Protein AF-A0A091FAJ5-F1 (afdb_monomer)

Foldseek 3Di:
DVLLVVLLVLLVVLLVQLVVCLVVLPLVSNVVSLVVSVVSLVVNVVVDDDDVSVVSSVVSVVSSVVSLVSSLVSLLVLQLPDPAQAEKEFEDQDAPVLLQFQRDPVSLVLCVVVVPPQSVDPPQPSVVDDRDADPVRHRANSNCCLVQVKDWQDWDDDPPDIDAAEPVNHDAQHKYFYWYADPPHDLQQIFTQWIFRFHDWDDDRRHTIMTGGDNLQIGGDPCVQFGDTLLVLDAGRPGRPDRDPRPRRMGRDYLSSVLVSLVSRLVSCVVVVHDNPSSVVVNVSSVVVVVVVD

Sequence (294 aa):
MKDFKEIRESIDFLIEEIKSWIKKKSISESMQRIEKANEQLIRLKQLSDGEIQHRVVLNRTFELESLARRVDEILSKREAGKKEDGNIALKCNWNDKYYKAPCSFKAYEFNLLQGRAWCSSPLSKCREFTDEVSLNHHPCYESVALKEMYFGAGWDHTGEKTQPRHMYSARRGRVAVLTTRPPGADEKDRLIIGCLFIKNVADDPGEETKIYGDRTKSIEIDYDEVKVKFWDYYKNAGDENLILWASGLFRYVSDETVLNVLKGIGEQYKNSGRNVSKIIELIRYYEELISKKK

Secondary structure (DSSP, 8-state):
-HHHHHHHHHHHHHHHHHHHHHHTT-HHHHHHHHHHHHHHHHHHHHH--SHHHHHHHHHHHHHHHHHHHHHHHHHHHHHHT---SSEEEEEEPP-SSTTSSPPPHHHHHHHHHTT-TTTT-TT--TTT--S--BTTB-SSHHHHTTTTTEE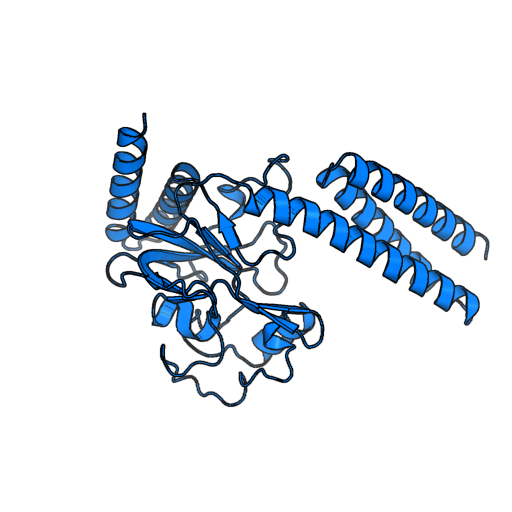E--EEEETTEEEE---TT--TTSEEEEEE--TT--GGGPEEEEEEEEEEEE--TTS--EEEE-TTTPEE--TTT---BGGGT--BTTBTT-----S-SEEEE-HHHHHHHHHHHHHHHHHTT---HHHHHHHHHHHHHHHTT-

pLDDT: mean 93.13, std 5.64, range [64.44, 98.75]

Radius of gyration: 21.22 Å; Cα contacts (8 Å, |Δi|>4): 486; chains: 1; bounding box: 53×48×60 Å

Structure (mmCIF, N/CA/C/O backbone):
data_AF-A0A091FAJ5-F1
#
_entry.id   AF-A0A091FAJ5-F1
#
loop_
_atom_site.group_PDB
_atom_site.id
_atom_site.type_symbol
_atom_site.label_atom_id
_atom_site.label_alt_id
_atom_site.label_comp_id
_atom_site.label_asym_id
_atom_site.label_entity_id
_atom_site.label_seq_id
_atom_site.pdbx_PDB_ins_code
_atom_site.Cartn_x
_atom_site.Cartn_y
_atom_site.Cartn_z
_atom_site.occupancy
_atom_site.B_iso_or_equiv
_atom_site.auth_seq_id
_atom_site.auth_comp_id
_atom_site.auth_asym_id
_atom_site.auth_atom_id
_atom_site.pdbx_PDB_model_num
ATOM 1 N N . MET A 1 1 ? 16.566 0.424 -39.896 1.00 64.44 1 MET A N 1
ATOM 2 C CA . MET A 1 1 ? 17.782 1.029 -39.290 1.00 64.44 1 MET A CA 1
ATOM 3 C C . MET A 1 1 ? 17.613 2.519 -38.963 1.00 64.44 1 MET A C 1
ATOM 5 O O . MET A 1 1 ? 17.997 2.903 -37.866 1.00 64.44 1 MET A O 1
ATOM 9 N N . LYS A 1 2 ? 17.026 3.346 -39.850 1.00 76.69 2 LYS A N 1
ATOM 10 C CA . LYS A 1 2 ? 16.712 4.764 -39.566 1.00 76.69 2 LYS A CA 1
ATOM 11 C C . LYS A 1 2 ? 15.748 4.920 -38.374 1.00 76.69 2 LYS A C 1
ATOM 13 O O . LYS A 1 2 ? 16.101 5.575 -37.402 1.00 76.69 2 LYS A O 1
ATOM 18 N N . ASP A 1 3 ? 14.650 4.166 -38.378 1.00 86.75 3 ASP A N 1
ATOM 19 C CA . ASP A 1 3 ? 13.620 4.221 -37.326 1.00 86.75 3 ASP A CA 1
ATOM 20 C C . ASP A 1 3 ? 14.140 3.784 -35.945 1.00 86.75 3 ASP A C 1
ATOM 22 O O . ASP A 1 3 ? 13.829 4.401 -34.930 1.00 86.75 3 ASP A O 1
ATOM 26 N N . PHE A 1 4 ? 15.006 2.761 -35.895 1.00 92.12 4 PHE A N 1
ATOM 27 C CA . PHE A 1 4 ? 15.653 2.328 -34.649 1.00 92.12 4 PHE A CA 1
ATOM 28 C C . PHE A 1 4 ? 16.512 3.448 -34.050 1.00 92.12 4 PHE A C 1
ATOM 30 O O . PHE A 1 4 ? 16.470 3.701 -32.846 1.00 92.12 4 PHE A O 1
ATOM 37 N N . LYS A 1 5 ? 17.299 4.128 -34.894 1.00 93.12 5 LYS A N 1
ATOM 38 C CA . LYS A 1 5 ? 18.173 5.220 -34.460 1.00 93.12 5 LYS A CA 1
ATOM 39 C C . LYS A 1 5 ? 17.359 6.405 -33.934 1.00 93.12 5 LYS A C 1
ATOM 41 O O . LYS A 1 5 ? 17.689 6.909 -32.865 1.00 93.12 5 LYS A O 1
ATOM 46 N N . GLU A 1 6 ? 16.302 6.799 -34.640 1.00 94.62 6 GLU A N 1
ATOM 47 C CA . GLU A 1 6 ? 15.437 7.925 -34.260 1.00 94.62 6 GLU A CA 1
ATOM 48 C C . GLU A 1 6 ? 14.702 7.668 -32.937 1.00 94.62 6 GLU A C 1
ATOM 50 O O . GLU A 1 6 ? 14.729 8.510 -32.039 1.00 94.62 6 GLU A O 1
ATOM 55 N N . ILE A 1 7 ? 14.117 6.476 -32.759 1.00 94.69 7 ILE A N 1
ATOM 56 C CA . ILE A 1 7 ? 13.445 6.108 -31.501 1.00 94.69 7 ILE A CA 1
ATOM 57 C C . ILE A 1 7 ? 14.450 6.073 -30.345 1.00 94.69 7 ILE A C 1
ATOM 59 O O . ILE A 1 7 ? 14.163 6.579 -29.262 1.00 94.69 7 ILE A O 1
ATOM 63 N N . ARG A 1 8 ? 15.648 5.518 -30.569 1.00 95.50 8 ARG A N 1
ATOM 64 C CA . ARG A 1 8 ? 16.714 5.508 -29.559 1.00 95.50 8 ARG A CA 1
ATOM 65 C C . ARG A 1 8 ? 17.105 6.926 -29.139 1.00 95.50 8 ARG A C 1
ATOM 67 O O . ARG A 1 8 ? 17.221 7.179 -27.948 1.00 95.50 8 ARG A O 1
ATOM 74 N N . GLU A 1 9 ? 17.310 7.836 -30.088 1.00 96.81 9 GLU A N 1
ATOM 75 C CA . GLU A 1 9 ? 17.691 9.227 -29.796 1.00 96.81 9 GLU A CA 1
ATOM 76 C C . GLU A 1 9 ? 16.593 9.980 -29.034 1.00 96.81 9 GLU A C 1
ATOM 78 O O . GLU A 1 9 ? 16.894 10.731 -28.108 1.00 96.81 9 GLU A O 1
ATOM 83 N N . SER A 1 10 ? 15.323 9.716 -29.348 1.00 97.06 10 SER A N 1
ATOM 84 C CA . SER A 1 10 ? 14.182 10.235 -28.585 1.00 97.06 10 SER A CA 1
ATOM 85 C C . SER A 1 10 ? 14.147 9.702 -27.141 1.00 97.06 10 SER A C 1
ATOM 87 O O . SER A 1 10 ? 13.942 10.476 -26.205 1.00 97.06 10 SER A O 1
ATOM 89 N N . ILE A 1 11 ? 14.409 8.406 -26.926 1.00 96.88 11 ILE A N 1
ATOM 90 C CA . ILE A 1 11 ? 14.528 7.829 -25.574 1.00 96.88 11 ILE A CA 1
ATOM 91 C C . ILE A 1 11 ? 15.702 8.454 -24.813 1.00 96.88 11 ILE A C 1
ATOM 93 O O . ILE A 1 11 ? 15.540 8.827 -23.652 1.00 96.88 11 ILE A O 1
ATOM 97 N N . ASP A 1 12 ? 16.865 8.597 -25.454 1.00 97.75 12 ASP A N 1
ATOM 98 C CA . ASP A 1 12 ? 18.055 9.190 -24.836 1.00 97.75 12 ASP A CA 1
ATOM 99 C C . ASP A 1 12 ? 17.782 10.667 -24.437 1.00 97.75 12 ASP A C 1
ATOM 101 O O . ASP A 1 12 ? 18.175 11.099 -23.353 1.00 97.75 12 ASP A O 1
ATOM 105 N N . PHE A 1 13 ? 17.017 11.423 -25.238 1.00 97.81 13 PHE A N 1
ATOM 106 C CA 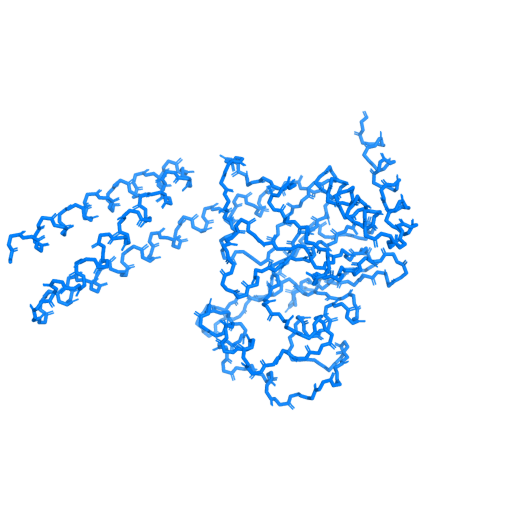. PHE A 1 13 ? 16.546 12.768 -24.872 1.00 97.81 13 PHE A CA 1
ATOM 107 C C . PHE A 1 13 ? 15.614 12.757 -23.647 1.00 97.81 13 PHE A C 1
ATOM 109 O O . PHE A 1 13 ? 15.825 13.519 -22.700 1.00 97.81 13 PHE A O 1
ATOM 116 N N . LEU A 1 14 ? 14.615 11.865 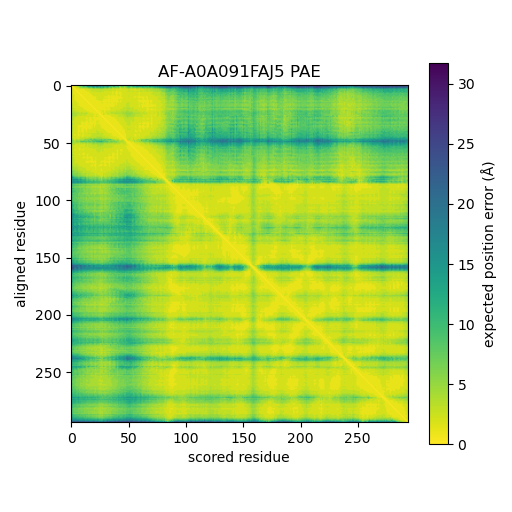-23.625 1.00 97.69 14 LEU A N 1
ATOM 117 C CA . LEU A 1 14 ? 13.702 11.716 -22.484 1.00 97.69 14 LEU A CA 1
ATOM 118 C C . LEU A 1 14 ? 14.456 11.339 -21.201 1.00 97.69 14 LEU A C 1
ATOM 120 O O . LEU A 1 14 ? 14.132 11.851 -20.132 1.00 97.69 14 LEU A O 1
ATOM 124 N N . ILE A 1 15 ? 15.481 10.489 -21.293 1.00 98.00 15 ILE A N 1
ATOM 125 C CA . ILE A 1 15 ? 16.354 10.119 -20.170 1.00 98.00 15 ILE A CA 1
ATOM 126 C C . ILE A 1 15 ? 17.022 11.355 -19.552 1.00 98.00 15 ILE A C 1
ATOM 128 O O . ILE A 1 15 ? 17.022 11.504 -18.325 1.00 98.00 15 ILE A O 1
ATOM 132 N N . GLU A 1 16 ? 17.546 12.270 -20.368 1.00 98.12 16 GLU A N 1
ATOM 133 C CA . GLU A 1 16 ? 18.155 13.509 -19.872 1.00 98.12 16 GLU A CA 1
ATOM 134 C C . GLU A 1 16 ? 17.123 14.456 -19.245 1.00 98.12 16 GLU A C 1
ATOM 136 O O . GLU A 1 16 ? 17.372 15.038 -18.180 1.00 98.12 16 GLU A O 1
ATOM 141 N N . GLU A 1 17 ? 15.919 14.550 -19.819 1.00 97.81 17 GLU A N 1
ATOM 142 C CA . GLU A 1 17 ? 14.826 15.284 -19.180 1.00 97.81 17 GLU A CA 1
ATOM 143 C C . GLU A 1 17 ? 14.449 14.678 -17.819 1.00 97.81 17 GLU A C 1
ATOM 145 O O . GLU A 1 17 ? 14.309 15.410 -16.836 1.00 97.81 17 GLU A O 1
ATOM 150 N N . ILE A 1 18 ? 14.326 13.349 -17.726 1.00 97.69 18 ILE A N 1
ATOM 151 C CA . ILE A 1 18 ? 14.020 12.641 -16.475 1.00 97.69 18 ILE A CA 1
ATOM 152 C C . ILE A 1 18 ? 15.093 12.950 -15.425 1.00 97.69 18 ILE A C 1
ATOM 154 O O . ILE A 1 18 ? 14.762 13.327 -14.300 1.00 97.69 18 ILE A O 1
ATOM 158 N N . LYS A 1 19 ? 16.384 12.868 -15.778 1.00 97.81 19 LYS A N 1
ATOM 159 C CA . LYS A 1 19 ? 17.494 13.223 -14.872 1.00 97.81 19 LYS A CA 1
ATOM 160 C C . LYS A 1 19 ? 17.372 14.664 -14.363 1.00 97.81 19 LYS A C 1
ATOM 162 O O . LYS A 1 19 ? 17.564 14.911 -13.167 1.00 97.81 19 LYS A O 1
ATOM 167 N N . SER A 1 20 ? 17.017 15.605 -15.240 1.00 97.62 20 SER A N 1
ATOM 168 C CA . SER A 1 20 ? 16.793 17.014 -14.890 1.00 97.62 20 SER A CA 1
ATOM 169 C C . SER A 1 20 ? 15.622 17.192 -13.913 1.00 97.62 20 SER A C 1
ATOM 171 O O . SER A 1 20 ? 15.756 17.877 -12.892 1.00 97.62 20 SER A O 1
ATOM 173 N N . TRP A 1 21 ? 14.491 16.527 -14.155 1.00 95.94 21 TRP A N 1
ATOM 174 C CA . TRP A 1 21 ? 13.314 16.609 -13.284 1.00 95.94 21 TRP A CA 1
ATOM 175 C C . TRP A 1 21 ? 13.500 15.906 -11.940 1.00 95.94 21 TRP A C 1
ATOM 177 O O . TRP A 1 21 ? 13.066 16.442 -10.917 1.00 95.94 21 TRP A O 1
ATOM 187 N N . ILE A 1 22 ? 14.245 14.798 -11.899 1.00 94.75 22 ILE A N 1
ATOM 188 C CA . ILE A 1 22 ? 14.686 14.154 -10.655 1.00 94.75 22 ILE A CA 1
ATOM 189 C C . ILE A 1 22 ? 15.520 15.130 -9.818 1.00 94.75 22 ILE A C 1
ATOM 191 O O . ILE A 1 22 ? 15.289 15.257 -8.615 1.00 94.75 22 ILE A O 1
ATOM 195 N N . LYS A 1 23 ? 16.452 15.873 -10.434 1.00 94.69 23 LYS A N 1
ATOM 196 C CA . LYS A 1 23 ? 17.257 16.891 -9.731 1.00 94.69 23 LYS A CA 1
ATOM 197 C C . LYS A 1 23 ? 16.383 18.008 -9.151 1.00 94.69 23 LYS A C 1
ATOM 199 O O . LYS A 1 23 ? 16.618 18.446 -8.027 1.00 94.69 23 LYS A O 1
ATOM 204 N N . LYS A 1 24 ? 15.344 18.421 -9.883 1.00 93.62 24 LYS A N 1
ATOM 205 C CA . LYS A 1 24 ? 14.317 19.371 -9.416 1.00 93.62 24 LYS A CA 1
ATOM 206 C C . LYS A 1 24 ? 13.326 18.753 -8.419 1.00 93.62 24 LYS A C 1
ATOM 208 O O . LYS A 1 24 ? 12.482 19.464 -7.883 1.00 93.62 24 LYS A O 1
ATOM 213 N N . LYS A 1 25 ? 13.416 17.443 -8.162 1.00 90.06 25 LYS A N 1
ATOM 214 C CA . LYS A 1 25 ? 12.478 16.657 -7.349 1.00 90.06 25 LYS A CA 1
ATOM 215 C C . LYS A 1 25 ? 11.023 16.774 -7.840 1.00 90.06 25 LYS A C 1
ATOM 217 O O . LYS A 1 25 ? 10.101 16.718 -7.029 1.00 90.06 25 LYS A O 1
ATOM 222 N N . SER A 1 26 ? 10.794 16.951 -9.141 1.00 90.94 26 SER A N 1
ATOM 223 C CA . SER A 1 26 ? 9.438 16.940 -9.706 1.00 90.94 26 SER A CA 1
ATOM 224 C C . SER A 1 26 ? 9.043 15.509 -10.061 1.00 90.94 26 SER A C 1
ATOM 226 O O . SER A 1 26 ? 9.549 14.947 -11.033 1.00 90.94 26 SER A O 1
ATOM 228 N N . ILE A 1 27 ? 8.188 14.895 -9.241 1.00 90.25 27 ILE A N 1
ATOM 229 C CA . ILE A 1 27 ? 7.827 13.477 -9.379 1.00 90.25 27 ILE A CA 1
ATOM 230 C C . ILE A 1 27 ? 6.921 13.271 -10.593 1.00 90.25 27 ILE A C 1
ATOM 232 O O . ILE A 1 27 ? 7.237 12.428 -11.425 1.00 90.25 27 ILE A O 1
ATOM 236 N N . SER A 1 28 ? 5.852 14.062 -10.731 1.00 88.50 28 SER A N 1
ATOM 237 C CA . SER A 1 28 ? 4.908 13.940 -11.850 1.00 88.50 28 SER A CA 1
ATOM 238 C C . SER A 1 28 ? 5.586 14.149 -13.204 1.00 88.50 28 SER A C 1
ATOM 240 O O . SER A 1 28 ? 5.510 13.275 -14.066 1.00 88.50 28 SER A O 1
ATOM 242 N N . GLU A 1 29 ? 6.383 15.213 -13.351 1.00 92.75 29 GLU A N 1
ATOM 243 C CA . GLU A 1 29 ? 7.131 15.456 -14.592 1.00 92.75 29 GLU A CA 1
ATOM 244 C C . GLU A 1 29 ? 8.107 14.312 -14.916 1.00 92.75 29 GLU A C 1
ATOM 246 O O . GLU A 1 29 ? 8.246 13.923 -16.079 1.00 92.75 29 GLU A O 1
ATOM 251 N N . SER A 1 30 ? 8.772 13.744 -13.902 1.00 92.88 30 SER A N 1
ATOM 252 C CA . SER A 1 30 ? 9.669 12.600 -14.102 1.00 92.88 30 SER A CA 1
ATOM 253 C C . SER A 1 30 ? 8.898 11.349 -14.535 1.00 92.88 30 SER A C 1
ATOM 255 O O . SER A 1 30 ? 9.299 10.685 -15.489 1.00 92.88 30 SER A O 1
ATOM 257 N N . MET A 1 31 ? 7.779 11.041 -13.874 1.00 89.62 31 MET A N 1
ATOM 258 C CA . MET A 1 31 ? 6.952 9.867 -14.169 1.00 89.62 31 MET A CA 1
ATOM 259 C C . MET A 1 31 ? 6.330 9.930 -15.561 1.00 89.62 31 MET A C 1
ATOM 261 O O . MET A 1 31 ? 6.404 8.951 -16.297 1.00 89.62 31 MET A O 1
ATOM 265 N N . GLN A 1 32 ? 5.798 11.086 -15.961 1.00 90.00 32 GLN A N 1
ATOM 266 C CA . GLN A 1 32 ? 5.179 11.255 -17.276 1.00 90.00 32 GLN A CA 1
ATOM 267 C C . GLN A 1 32 ? 6.184 11.026 -18.419 1.00 90.00 32 GLN A C 1
ATOM 269 O O . GLN A 1 32 ? 5.834 10.525 -19.486 1.00 90.00 32 GLN A O 1
ATOM 274 N N . ARG A 1 33 ? 7.459 11.375 -18.209 1.00 96.12 33 ARG A N 1
ATOM 275 C CA . ARG A 1 33 ? 8.530 11.127 -19.188 1.00 96.12 33 ARG A CA 1
ATOM 276 C C . ARG A 1 33 ? 9.021 9.687 -19.159 1.00 96.12 33 ARG A C 1
ATOM 278 O O . ARG A 1 33 ? 9.304 9.145 -20.221 1.00 96.12 33 ARG A O 1
ATOM 285 N N . ILE A 1 34 ? 9.072 9.056 -17.983 1.00 93.06 34 ILE A N 1
ATOM 286 C CA . ILE A 1 34 ? 9.350 7.617 -17.859 1.00 93.06 34 ILE A CA 1
ATOM 287 C C . ILE A 1 34 ? 8.296 6.804 -18.617 1.00 93.06 34 ILE A C 1
ATOM 289 O O . ILE A 1 34 ? 8.655 5.895 -19.357 1.00 93.06 34 ILE A O 1
ATOM 293 N N . GLU A 1 35 ? 7.014 7.141 -18.473 1.00 89.69 35 GLU A N 1
ATOM 294 C CA . GLU A 1 35 ? 5.917 6.481 -19.188 1.00 89.69 35 GLU A CA 1
ATOM 295 C C . GLU A 1 35 ? 6.090 6.602 -20.707 1.00 89.69 35 GLU A C 1
ATOM 297 O O . GLU A 1 35 ? 6.203 5.586 -21.392 1.00 89.69 35 GLU A O 1
ATOM 302 N N . LYS A 1 36 ? 6.271 7.828 -21.215 1.00 93.75 36 LYS A N 1
ATOM 303 C CA . LYS A 1 36 ? 6.557 8.077 -22.640 1.00 93.75 36 LYS A CA 1
ATOM 304 C C . LYS A 1 36 ? 7.796 7.324 -23.137 1.00 93.75 36 LYS A C 1
ATOM 306 O O . LYS A 1 36 ? 7.790 6.777 -24.238 1.00 93.75 36 LYS A O 1
ATOM 311 N N . ALA A 1 37 ? 8.866 7.280 -22.343 1.00 95.06 37 ALA A N 1
ATOM 312 C CA . ALA A 1 37 ? 10.089 6.568 -22.706 1.00 95.06 37 ALA A CA 1
ATOM 313 C C . ALA A 1 37 ? 9.869 5.048 -22.754 1.00 95.06 37 ALA A C 1
ATOM 315 O O . ALA A 1 37 ? 10.375 4.388 -23.659 1.00 95.06 37 ALA A O 1
ATOM 316 N N . ASN A 1 38 ? 9.076 4.494 -21.834 1.00 90.44 38 ASN A N 1
ATOM 317 C CA . ASN A 1 38 ? 8.722 3.076 -21.819 1.00 90.44 38 ASN A CA 1
ATOM 318 C C . ASN A 1 38 ? 7.837 2.683 -23.010 1.00 90.44 38 ASN A C 1
ATOM 320 O O . ASN A 1 38 ? 8.065 1.632 -23.611 1.00 90.44 38 ASN A O 1
ATOM 324 N N . GLU A 1 39 ? 6.882 3.526 -23.408 1.00 90.25 39 GLU A N 1
ATOM 325 C CA . GLU A 1 39 ? 6.094 3.314 -24.631 1.00 90.25 39 GLU A CA 1
ATOM 326 C C . GLU A 1 39 ? 6.991 3.239 -25.875 1.00 90.25 39 GLU A C 1
ATOM 328 O O . GLU A 1 39 ? 6.846 2.346 -26.715 1.00 90.25 39 GLU A O 1
ATOM 333 N N . GLN A 1 40 ? 7.968 4.144 -25.980 1.00 94.69 40 GLN A N 1
ATOM 334 C CA . GLN A 1 40 ? 8.948 4.124 -27.067 1.00 94.69 40 GLN A CA 1
ATOM 335 C C . GLN A 1 40 ? 9.888 2.916 -26.978 1.00 94.69 40 GLN A C 1
ATOM 337 O O . GLN A 1 40 ? 10.227 2.325 -28.003 1.00 94.69 40 GLN A O 1
ATOM 342 N N . LEU A 1 41 ? 10.269 2.498 -25.768 1.00 92.06 41 LEU A N 1
ATOM 343 C CA . LEU A 1 41 ? 11.119 1.332 -25.535 1.00 92.06 41 LEU A CA 1
ATOM 344 C C . LEU A 1 41 ? 10.458 0.034 -26.017 1.00 92.06 41 LEU A C 1
ATOM 346 O O . LEU A 1 41 ? 11.152 -0.834 -26.545 1.00 92.06 41 LEU A O 1
ATOM 350 N N . ILE A 1 42 ? 9.133 -0.102 -25.886 1.00 89.12 42 ILE A N 1
ATOM 351 C CA . ILE A 1 42 ? 8.384 -1.243 -26.442 1.00 89.12 42 ILE A CA 1
ATOM 352 C C . ILE A 1 42 ? 8.554 -1.300 -27.964 1.00 89.12 42 ILE A C 1
ATOM 354 O O . ILE A 1 42 ? 8.854 -2.361 -28.509 1.00 89.12 42 ILE A O 1
ATOM 358 N N . ARG A 1 43 ? 8.432 -0.160 -28.654 1.00 91.19 43 ARG A N 1
ATOM 359 C CA . ARG A 1 43 ? 8.652 -0.091 -30.108 1.00 91.19 43 ARG A CA 1
ATOM 360 C C . ARG A 1 43 ? 10.106 -0.387 -30.469 1.00 91.19 43 ARG A C 1
ATOM 362 O O . ARG A 1 43 ? 10.369 -1.132 -31.406 1.00 91.19 43 ARG A O 1
ATOM 369 N N . LEU A 1 44 ? 11.057 0.140 -29.696 1.00 92.56 44 LEU A N 1
ATOM 370 C CA . LEU A 1 44 ? 12.482 -0.112 -29.910 1.00 92.56 44 LEU A CA 1
ATOM 371 C C . LEU A 1 44 ? 12.830 -1.606 -29.766 1.00 92.56 44 LEU A C 1
ATOM 373 O O . LEU A 1 44 ? 13.617 -2.116 -30.559 1.00 92.56 44 LEU A O 1
ATOM 377 N N . LYS A 1 45 ? 12.209 -2.312 -28.806 1.00 90.69 45 LYS A N 1
ATOM 378 C CA . LYS A 1 45 ? 12.321 -3.773 -28.625 1.00 90.69 45 LYS A CA 1
ATOM 379 C C . LYS A 1 45 ? 11.832 -4.558 -29.843 1.00 90.69 45 LYS A C 1
ATOM 381 O O . LYS A 1 45 ? 12.415 -5.577 -30.176 1.00 90.69 45 LYS A O 1
ATOM 386 N N . GLN A 1 46 ? 10.773 -4.101 -30.507 1.00 90.50 46 GLN A N 1
ATOM 387 C CA . GLN A 1 46 ? 10.235 -4.771 -31.700 1.00 90.50 46 GLN A CA 1
ATOM 388 C C . GLN A 1 46 ? 11.122 -4.582 -32.936 1.00 90.50 46 GLN A C 1
ATOM 390 O O . GLN A 1 46 ? 11.109 -5.415 -33.835 1.00 90.50 46 GLN A O 1
ATOM 395 N N . LEU A 1 47 ? 11.877 -3.484 -32.986 1.00 90.31 47 LEU A N 1
ATOM 396 C CA . LEU A 1 47 ? 12.766 -3.149 -34.098 1.00 90.31 47 LEU A CA 1
ATOM 397 C C . LEU A 1 47 ? 14.197 -3.661 -33.911 1.00 90.31 47 LEU A C 1
ATOM 399 O O . LEU A 1 47 ? 15.004 -3.495 -34.826 1.00 90.31 47 LEU A O 1
ATOM 403 N N . SER A 1 48 ? 14.540 -4.200 -32.736 1.00 88.56 48 SER A N 1
ATOM 404 C CA . SER A 1 48 ? 15.894 -4.675 -32.475 1.00 88.56 48 SER A CA 1
ATOM 405 C C . SER A 1 48 ? 16.163 -5.975 -33.220 1.00 88.56 48 SER A C 1
ATOM 407 O O . SER A 1 48 ? 15.510 -6.984 -32.971 1.00 88.56 48 SER A O 1
ATOM 409 N N . ASP A 1 49 ? 17.169 -5.939 -34.083 1.00 87.94 49 ASP A N 1
ATOM 410 C CA . ASP A 1 49 ? 17.689 -7.073 -34.828 1.00 87.94 49 ASP A CA 1
ATOM 411 C C . ASP A 1 49 ? 19.214 -7.148 -34.633 1.00 87.94 49 ASP A C 1
ATOM 413 O O . ASP A 1 49 ? 19.954 -6.178 -34.845 1.00 87.94 49 ASP A O 1
ATOM 417 N N . GLY A 1 50 ? 19.687 -8.296 -34.149 1.00 90.19 50 GLY A N 1
ATOM 418 C CA . GLY A 1 50 ? 21.090 -8.540 -33.811 1.00 90.19 50 GLY A CA 1
ATOM 419 C C . GLY A 1 50 ? 21.534 -8.110 -32.401 1.00 90.19 50 GLY A C 1
ATOM 420 O O . GLY A 1 50 ? 20.917 -7.302 -31.705 1.00 90.19 50 GLY A O 1
ATOM 421 N N . GLU A 1 51 ? 22.660 -8.672 -31.956 1.00 90.50 51 GLU A N 1
ATOM 422 C CA . GLU A 1 51 ? 23.161 -8.562 -30.573 1.00 90.50 51 GLU A CA 1
ATOM 423 C C . GLU A 1 51 ? 23.436 -7.124 -30.111 1.00 90.50 51 GLU A C 1
ATOM 425 O O . GLU A 1 51 ? 23.145 -6.766 -28.967 1.00 90.50 51 GLU A O 1
ATOM 430 N N . ILE A 1 52 ? 23.969 -6.271 -30.992 1.00 90.69 52 ILE A N 1
ATOM 431 C CA . ILE A 1 52 ? 24.294 -4.877 -30.650 1.00 90.69 52 ILE A CA 1
ATOM 432 C C . ILE A 1 52 ? 23.018 -4.097 -30.315 1.00 90.69 52 ILE A C 1
ATOM 434 O O . ILE A 1 52 ? 22.983 -3.358 -29.328 1.00 90.69 52 ILE A O 1
ATOM 438 N N . GLN A 1 53 ? 21.961 -4.266 -31.112 1.00 91.81 53 GLN A N 1
ATOM 439 C CA . GLN A 1 53 ? 20.689 -3.578 -30.901 1.00 91.81 53 GLN A CA 1
ATOM 440 C C . GLN A 1 53 ? 19.987 -4.097 -29.642 1.00 91.81 53 GLN A C 1
ATOM 442 O O . GLN A 1 53 ? 19.503 -3.292 -28.845 1.00 91.81 53 GLN A O 1
ATOM 447 N N . HIS A 1 54 ? 20.039 -5.408 -29.387 1.00 91.00 54 HIS A N 1
ATOM 448 C CA . HIS A 1 54 ? 19.571 -5.987 -28.126 1.00 91.00 54 HIS A CA 1
ATOM 449 C C . HIS A 1 54 ? 20.302 -5.403 -26.914 1.00 91.00 54 HIS A C 1
ATOM 451 O O . HIS A 1 54 ? 19.664 -4.997 -25.943 1.00 91.00 54 HIS A O 1
ATOM 457 N N . ARG A 1 55 ? 21.633 -5.274 -26.974 1.00 93.62 55 ARG A N 1
ATOM 458 C CA . ARG A 1 55 ? 22.417 -4.660 -25.893 1.00 93.62 55 ARG A CA 1
ATOM 459 C C . ARG A 1 55 ? 22.042 -3.195 -25.668 1.00 93.62 55 ARG A C 1
ATOM 461 O O . ARG A 1 55 ? 21.963 -2.750 -24.525 1.00 93.62 55 ARG A O 1
ATOM 468 N N . VAL A 1 56 ? 21.784 -2.445 -26.740 1.00 92.94 56 VAL A N 1
ATOM 469 C CA . VAL A 1 56 ? 21.292 -1.061 -26.658 1.00 92.94 56 VAL A CA 1
ATOM 470 C C . VAL A 1 56 ? 19.958 -1.007 -25.915 1.00 92.94 56 VAL A C 1
ATOM 472 O O . VAL A 1 56 ? 19.842 -0.243 -24.957 1.00 92.94 56 VAL A O 1
ATOM 475 N N . VAL A 1 57 ? 18.992 -1.837 -26.312 1.00 92.50 57 VAL A N 1
ATOM 476 C CA . VAL A 1 57 ? 17.668 -1.927 -25.682 1.00 92.50 57 VAL A CA 1
ATOM 477 C C . VAL A 1 57 ? 17.772 -2.310 -24.206 1.00 92.50 57 VAL A C 1
ATOM 479 O O . VAL A 1 57 ? 17.133 -1.674 -23.365 1.00 92.50 57 VAL A O 1
ATOM 482 N N . LEU A 1 58 ? 18.599 -3.305 -23.875 1.00 91.31 58 LEU A N 1
ATOM 483 C CA . LEU A 1 58 ? 18.838 -3.724 -22.495 1.00 91.31 58 LEU A CA 1
ATOM 484 C C . LEU A 1 58 ? 19.381 -2.568 -21.656 1.00 91.31 58 LEU A C 1
ATOM 486 O O . LEU A 1 58 ? 18.802 -2.251 -20.623 1.00 91.31 58 LEU A O 1
ATOM 490 N N . ASN A 1 59 ? 20.420 -1.874 -22.126 1.00 94.44 59 ASN A N 1
ATOM 491 C CA . ASN A 1 59 ? 21.002 -0.747 -21.396 1.00 94.44 59 ASN A CA 1
ATOM 492 C C . ASN A 1 59 ? 19.971 0.357 -21.102 1.00 94.44 59 ASN A C 1
ATOM 494 O O . ASN A 1 59 ? 19.931 0.858 -19.982 1.00 94.44 59 ASN A O 1
ATOM 498 N N . ARG A 1 60 ? 19.111 0.709 -22.071 1.00 94.75 60 ARG A N 1
ATOM 499 C CA . ARG A 1 60 ? 18.061 1.727 -21.859 1.00 94.75 60 ARG A CA 1
ATOM 500 C C . ARG A 1 60 ? 16.971 1.231 -20.918 1.00 94.75 60 ARG A C 1
ATOM 502 O O . ARG A 1 60 ? 16.480 2.009 -20.110 1.00 94.75 60 ARG A O 1
ATOM 509 N N . THR A 1 61 ? 16.630 -0.056 -20.994 1.00 91.19 61 THR A N 1
ATOM 510 C CA . THR A 1 61 ? 15.709 -0.692 -20.042 1.00 91.19 61 THR A CA 1
ATOM 511 C C . THR A 1 61 ? 16.250 -0.534 -18.618 1.00 91.19 61 THR A C 1
ATOM 513 O O . THR A 1 61 ? 15.569 0.035 -17.769 1.00 91.19 61 THR A O 1
ATOM 516 N N . PHE A 1 62 ? 17.510 -0.917 -18.382 1.00 93.12 62 PHE A N 1
ATOM 517 C CA . PHE A 1 62 ? 18.156 -0.781 -17.074 1.00 93.12 62 PHE A CA 1
ATOM 518 C C . PHE A 1 62 ? 18.257 0.674 -16.602 1.00 93.12 62 PHE A C 1
ATOM 520 O O . PHE A 1 62 ? 18.057 0.955 -15.418 1.00 93.12 62 PHE A O 1
ATOM 527 N N . GLU A 1 63 ? 18.564 1.612 -17.501 1.00 96.31 63 GLU A N 1
ATOM 528 C CA . GLU A 1 63 ? 18.656 3.031 -17.155 1.00 96.31 63 GLU A CA 1
ATOM 529 C C . GLU A 1 63 ? 17.290 3.605 -16.758 1.00 96.31 63 GLU A C 1
ATOM 531 O O . GLU A 1 63 ? 17.182 4.241 -15.708 1.00 96.31 63 GLU A O 1
ATOM 536 N N . LEU A 1 64 ? 16.232 3.322 -17.522 1.00 93.31 64 LEU A N 1
ATOM 537 C CA . LEU A 1 64 ? 14.869 3.749 -17.196 1.00 93.31 64 LEU A CA 1
ATOM 538 C C . LEU A 1 64 ? 14.370 3.127 -15.888 1.00 93.31 64 LEU A C 1
ATOM 540 O O . LEU A 1 64 ? 13.811 3.837 -15.054 1.00 93.31 64 LEU A O 1
ATOM 544 N N . GLU A 1 65 ? 14.642 1.843 -15.649 1.00 90.50 65 GLU A N 1
ATOM 545 C CA . GLU A 1 65 ? 14.348 1.185 -14.370 1.00 90.50 65 GLU A CA 1
ATOM 546 C C . GLU A 1 65 ? 15.112 1.828 -13.205 1.00 90.50 65 GLU A C 1
ATOM 548 O O . GLU A 1 65 ? 14.567 2.015 -12.114 1.00 90.50 65 GLU A O 1
ATOM 553 N N . SER A 1 66 ? 16.380 2.192 -13.415 1.00 93.69 66 SER A N 1
ATOM 554 C CA . SER A 1 66 ? 17.174 2.897 -12.408 1.00 93.69 66 SER A CA 1
ATOM 555 C C . SER A 1 66 ? 16.637 4.301 -12.131 1.00 93.69 66 SER A C 1
ATOM 557 O O . SER A 1 66 ? 16.664 4.742 -10.981 1.00 93.69 66 SER A O 1
ATOM 559 N N . LEU A 1 67 ? 16.167 5.021 -13.149 1.00 95.31 67 LEU A N 1
ATOM 560 C CA . LEU A 1 67 ? 15.574 6.347 -12.982 1.00 95.31 67 LEU A CA 1
ATOM 561 C C . LEU A 1 67 ? 14.217 6.263 -12.279 1.00 95.31 67 LEU A C 1
ATOM 563 O O . LEU A 1 67 ? 13.972 7.041 -11.359 1.00 95.31 67 LEU A O 1
ATOM 567 N N . ALA A 1 68 ? 13.384 5.282 -12.631 1.00 90.94 68 ALA A N 1
ATOM 568 C CA . ALA A 1 68 ? 12.120 5.015 -11.950 1.00 90.94 68 ALA A CA 1
ATOM 569 C C . ALA A 1 68 ? 12.328 4.724 -10.457 1.00 90.94 68 ALA A C 1
ATOM 571 O O . ALA A 1 68 ? 11.647 5.319 -9.622 1.00 90.94 68 ALA A O 1
ATOM 572 N N . ARG A 1 69 ? 13.336 3.911 -10.105 1.00 90.44 69 ARG A N 1
ATOM 573 C CA . ARG A 1 69 ? 13.731 3.677 -8.703 1.00 90.44 69 ARG A CA 1
ATOM 574 C C . ARG A 1 69 ? 14.127 4.965 -7.979 1.00 90.44 69 ARG A C 1
ATOM 576 O O . ARG A 1 69 ? 13.701 5.194 -6.854 1.00 90.44 69 ARG A O 1
ATOM 583 N N . ARG A 1 70 ? 14.877 5.860 -8.628 1.00 93.50 70 ARG A N 1
ATOM 584 C CA . ARG A 1 70 ? 15.247 7.158 -8.032 1.00 93.50 70 ARG A CA 1
ATOM 585 C C . ARG A 1 70 ? 14.039 8.069 -7.801 1.00 93.50 70 ARG A C 1
ATOM 587 O O . ARG A 1 70 ? 14.003 8.780 -6.800 1.00 93.50 70 ARG A O 1
ATOM 594 N N . VAL A 1 71 ? 13.064 8.076 -8.713 1.00 91.94 71 VAL A N 1
ATOM 595 C CA . VAL A 1 71 ? 11.809 8.830 -8.536 1.00 91.94 71 VAL A CA 1
ATOM 596 C C . VAL A 1 71 ? 11.010 8.270 -7.360 1.00 91.94 71 VAL A C 1
ATOM 598 O O . VAL A 1 71 ? 10.548 9.027 -6.505 1.00 91.94 71 VAL A O 1
ATOM 601 N N . ASP A 1 72 ? 10.906 6.948 -7.289 1.00 89.94 72 ASP A N 1
ATOM 602 C CA . ASP A 1 72 ? 10.264 6.223 -6.199 1.00 89.94 72 ASP A CA 1
ATOM 603 C C . ASP A 1 72 ? 10.913 6.519 -4.834 1.00 89.94 72 ASP A C 1
ATOM 605 O O . ASP A 1 72 ? 10.217 6.862 -3.879 1.00 89.94 72 ASP A O 1
ATOM 609 N N . GLU A 1 73 ? 12.245 6.515 -4.741 1.00 89.00 73 GLU A N 1
ATOM 610 C CA . GLU A 1 73 ? 12.962 6.901 -3.519 1.00 89.00 73 GLU A CA 1
ATOM 611 C C . GLU A 1 73 ? 12.641 8.334 -3.069 1.00 89.00 73 GLU A C 1
ATOM 613 O O . GLU A 1 73 ? 12.512 8.596 -1.870 1.00 89.00 73 GLU A O 1
ATOM 618 N N . ILE A 1 74 ? 12.514 9.280 -4.009 1.00 91.00 74 ILE A N 1
ATOM 619 C CA . ILE A 1 74 ? 12.150 10.669 -3.691 1.00 91.00 74 ILE A CA 1
ATOM 620 C C . ILE A 1 74 ? 10.734 10.725 -3.118 1.00 91.00 74 ILE A C 1
ATOM 622 O O . ILE A 1 74 ? 10.527 11.381 -2.094 1.00 91.00 74 ILE A O 1
ATOM 626 N N . LEU A 1 75 ? 9.775 10.045 -3.753 1.00 90.56 75 LEU A N 1
ATOM 627 C CA . LEU A 1 75 ? 8.395 9.992 -3.273 1.00 90.56 75 LEU A CA 1
ATOM 628 C C . LEU A 1 75 ? 8.323 9.326 -1.895 1.00 90.56 75 LEU A C 1
ATOM 630 O O . LEU A 1 75 ? 7.802 9.918 -0.955 1.00 90.56 75 LEU A O 1
ATOM 634 N N . SER A 1 76 ? 8.934 8.153 -1.743 1.00 86.12 76 SER A N 1
ATOM 635 C CA . SER A 1 76 ? 8.970 7.405 -0.485 1.00 86.12 76 SER A CA 1
ATOM 636 C C . SER A 1 76 ? 9.562 8.233 0.663 1.00 86.12 76 SER A C 1
ATOM 638 O O . SER A 1 76 ? 9.012 8.237 1.762 1.00 86.12 76 SER A O 1
ATOM 640 N N . LYS A 1 77 ? 10.625 9.015 0.414 1.00 86.19 77 LYS A N 1
ATOM 641 C CA . LYS A 1 77 ? 11.198 9.934 1.416 1.00 86.19 77 LYS A CA 1
ATOM 642 C C . LYS A 1 77 ? 10.261 11.085 1.781 1.00 86.19 77 LYS A C 1
ATOM 644 O O . LYS A 1 77 ? 10.193 11.453 2.950 1.00 86.19 77 LYS A O 1
ATOM 649 N N . ARG A 1 78 ? 9.547 11.668 0.810 1.00 89.25 78 ARG A N 1
ATOM 650 C CA . ARG A 1 78 ? 8.558 12.727 1.087 1.00 89.25 78 ARG A CA 1
ATOM 651 C C . ARG A 1 78 ? 7.421 12.216 1.956 1.00 89.25 78 ARG A C 1
ATOM 653 O O . ARG A 1 78 ? 7.007 12.902 2.881 1.00 89.25 78 ARG A O 1
ATOM 660 N N . GLU A 1 79 ? 6.960 11.008 1.669 1.00 89.69 79 GLU A N 1
ATOM 661 C CA . GLU A 1 79 ? 5.859 10.381 2.390 1.00 89.69 79 GLU A CA 1
ATOM 662 C C . GLU A 1 79 ? 6.249 9.945 3.795 1.00 89.69 79 GLU A C 1
ATOM 664 O O . GLU A 1 79 ? 5.520 10.213 4.747 1.00 89.69 79 GLU A O 1
ATOM 669 N N . ALA A 1 80 ? 7.441 9.368 3.951 1.00 82.19 80 ALA A N 1
ATOM 670 C CA . ALA A 1 80 ? 7.999 9.067 5.264 1.00 82.19 80 ALA A CA 1
ATOM 671 C C . ALA A 1 80 ? 8.242 10.333 6.107 1.00 82.19 80 ALA A C 1
ATOM 673 O O . ALA A 1 80 ? 8.216 10.268 7.332 1.00 82.19 80 ALA A O 1
ATOM 674 N N . GLY A 1 81 ? 8.469 11.482 5.460 1.00 81.25 81 GLY A N 1
ATOM 675 C CA . GLY A 1 81 ? 8.663 12.777 6.112 1.00 81.25 81 GLY A CA 1
ATOM 676 C C . GLY A 1 81 ? 7.376 13.500 6.523 1.00 81.25 81 GLY A C 1
ATOM 677 O O . GLY A 1 81 ? 7.473 14.553 7.161 1.00 81.25 81 GLY A O 1
ATOM 678 N N . LYS A 1 82 ? 6.183 12.988 6.175 1.00 84.56 82 LYS A N 1
ATOM 679 C CA . LYS A 1 82 ? 4.919 13.590 6.620 1.00 84.56 82 LYS A CA 1
ATOM 680 C C . LYS A 1 82 ? 4.812 13.512 8.141 1.00 84.56 82 LYS A C 1
ATOM 682 O O . LYS A 1 82 ? 4.955 12.449 8.742 1.00 84.56 82 LYS A O 1
ATOM 687 N N . LYS A 1 83 ? 4.533 14.656 8.761 1.00 83.38 83 LYS A N 1
ATOM 688 C CA . LYS A 1 83 ? 4.302 14.762 10.202 1.00 83.38 83 LYS A CA 1
ATOM 689 C C . LYS A 1 83 ? 2.823 14.540 10.492 1.00 83.38 83 LYS A C 1
ATOM 691 O O . LYS A 1 83 ? 2.099 15.504 10.707 1.00 83.38 83 LYS A O 1
ATOM 696 N N . GLU A 1 84 ? 2.390 13.284 10.485 1.00 89.69 84 GLU A N 1
ATOM 697 C CA . GLU A 1 84 ? 1.011 12.944 10.848 1.00 89.69 84 GLU A CA 1
ATOM 698 C C . GLU A 1 84 ? 0.902 12.367 12.246 1.00 89.69 84 GLU A C 1
ATOM 700 O O . GLU A 1 84 ? 1.837 11.789 12.808 1.00 89.69 84 GLU A O 1
ATOM 705 N N . ASP A 1 85 ? -0.300 12.489 12.800 1.00 86.25 85 ASP A N 1
ATOM 706 C CA . ASP A 1 85 ? -0.577 12.114 14.175 1.00 86.25 85 ASP A CA 1
ATOM 707 C C . ASP A 1 85 ? -0.931 10.622 14.331 1.00 86.25 85 ASP A C 1
ATOM 709 O O . ASP A 1 85 ? -1.891 10.250 14.998 1.00 86.25 85 ASP A O 1
ATOM 713 N N . GLY A 1 86 ? -0.136 9.757 13.703 1.00 90.75 86 GLY A N 1
ATOM 714 C CA . GLY A 1 86 ? -0.095 8.325 13.984 1.00 90.75 86 GLY A CA 1
ATOM 715 C C . GLY A 1 86 ? -1.135 7.424 13.337 1.00 90.75 86 GLY A C 1
ATOM 716 O O . GLY A 1 86 ? -1.129 6.224 13.617 1.00 90.75 86 GLY A O 1
ATOM 717 N N . ASN A 1 87 ? -1.976 7.948 12.446 1.00 97.69 87 ASN A N 1
ATOM 718 C CA . ASN A 1 87 ? -2.704 7.088 11.515 1.00 97.69 87 ASN A CA 1
ATOM 719 C C . ASN A 1 87 ? -1.783 6.631 10.385 1.00 97.69 87 ASN A C 1
ATOM 721 O O . ASN A 1 87 ? -0.880 7.359 9.957 1.00 97.69 87 ASN A O 1
ATOM 725 N N . ILE A 1 88 ? -2.062 5.439 9.867 1.00 97.56 88 ILE A N 1
ATOM 726 C CA . ILE A 1 88 ? -1.255 4.792 8.835 1.00 97.56 88 ILE A CA 1
ATOM 727 C C . ILE A 1 88 ? -2.167 4.298 7.715 1.00 97.56 88 ILE A C 1
ATOM 729 O O . ILE A 1 88 ? -3.253 3.801 7.983 1.00 97.56 88 ILE A O 1
ATOM 733 N N . ALA A 1 89 ? -1.724 4.370 6.466 1.00 98.19 89 ALA A N 1
ATOM 734 C CA . ALA A 1 89 ? -2.259 3.553 5.384 1.00 98.19 89 ALA A CA 1
ATOM 735 C C . ALA A 1 89 ? -1.230 2.481 5.012 1.00 98.19 89 ALA A C 1
ATOM 737 O O . ALA A 1 89 ? -0.078 2.804 4.728 1.00 98.19 89 ALA A O 1
ATOM 738 N N . LEU A 1 90 ? -1.639 1.216 5.023 1.00 98.00 90 LEU A N 1
ATOM 739 C CA . LEU A 1 90 ? -0.804 0.046 4.766 1.00 98.00 90 LEU A CA 1
ATOM 740 C C . LEU A 1 90 ? -1.041 -0.474 3.344 1.00 98.00 90 LEU A C 1
ATOM 742 O O . LEU A 1 90 ? -2.180 -0.556 2.870 1.00 98.00 90 LEU A O 1
ATOM 746 N N . LYS A 1 91 ? 0.049 -0.835 2.664 1.00 96.69 91 LYS A N 1
ATOM 747 C CA . LYS A 1 91 ? 0.042 -1.423 1.324 1.00 96.69 91 LYS A CA 1
ATOM 748 C C . LYS A 1 91 ? 0.013 -2.941 1.433 1.00 96.69 91 LYS A C 1
ATOM 750 O O . LYS A 1 91 ? 1.053 -3.577 1.569 1.00 96.69 91 LYS A O 1
ATOM 755 N N . CYS A 1 92 ? -1.168 -3.523 1.319 1.00 97.62 92 CYS A N 1
ATOM 756 C CA . CYS A 1 92 ? -1.327 -4.966 1.320 1.00 97.62 92 CYS A CA 1
ATOM 757 C C . CYS A 1 92 ? -1.106 -5.537 -0.084 1.00 97.62 92 CYS A C 1
ATOM 759 O O . CYS A 1 92 ? -1.561 -4.978 -1.094 1.00 97.62 92 CYS A O 1
ATOM 761 N N . ASN A 1 93 ? -0.468 -6.702 -0.144 1.00 96.31 93 ASN A N 1
ATOM 762 C CA . ASN A 1 93 ? -0.507 -7.553 -1.329 1.00 96.31 93 ASN A CA 1
ATOM 763 C C . ASN A 1 93 ? -1.941 -8.036 -1.600 1.00 96.31 93 ASN A C 1
ATOM 765 O O . ASN A 1 93 ? -2.833 -7.911 -0.753 1.00 96.31 93 ASN A O 1
ATOM 769 N N . TRP A 1 94 ? -2.197 -8.551 -2.803 1.00 97.19 94 TRP A N 1
ATOM 770 C CA . TRP A 1 94 ? -3.523 -9.081 -3.110 1.00 97.19 94 TRP A CA 1
ATOM 771 C C . TRP A 1 94 ? -3.735 -10.407 -2.379 1.00 97.19 94 TRP A C 1
ATOM 773 O O . TRP A 1 94 ? -2.890 -11.300 -2.460 1.00 97.19 94 TRP A O 1
ATOM 783 N N . ASN A 1 95 ? -4.860 -10.542 -1.685 1.00 97.56 95 ASN A N 1
ATOM 784 C CA . ASN A 1 95 ? -5.271 -11.786 -1.050 1.00 97.56 95 ASN A CA 1
ATOM 785 C C . ASN A 1 95 ? -6.759 -12.008 -1.340 1.00 97.56 95 ASN A C 1
ATOM 787 O O . ASN A 1 95 ? -7.603 -11.246 -0.885 1.00 97.56 95 ASN A O 1
ATOM 791 N N . ASP A 1 96 ? -7.066 -13.057 -2.098 1.00 96.81 96 ASP A N 1
ATOM 792 C CA . ASP A 1 96 ? -8.421 -13.419 -2.528 1.00 96.81 96 ASP A CA 1
ATOM 793 C C . ASP A 1 96 ? -9.191 -14.274 -1.510 1.00 96.81 96 ASP A C 1
ATOM 795 O O . ASP A 1 96 ? -10.289 -14.744 -1.788 1.00 96.81 96 ASP A O 1
ATOM 799 N N . LYS A 1 97 ? -8.631 -14.469 -0.316 1.00 97.19 97 LYS A N 1
ATOM 800 C CA . LYS A 1 97 ? -9.259 -15.135 0.829 1.00 97.19 97 LYS A CA 1
ATOM 801 C C . LYS A 1 97 ? -9.638 -14.126 1.913 1.00 97.19 97 LYS A C 1
ATOM 803 O O . LYS A 1 97 ? -9.497 -14.405 3.106 1.00 97.19 97 LYS A O 1
ATOM 808 N N . TYR A 1 98 ? -10.064 -12.930 1.498 1.00 97.12 98 TYR A N 1
ATOM 809 C CA . TYR A 1 98 ? -10.537 -11.849 2.371 1.00 97.12 98 TYR A CA 1
ATOM 810 C C . TYR A 1 98 ? -9.568 -11.498 3.502 1.00 97.12 98 TYR A C 1
ATOM 812 O O . TYR A 1 98 ? -9.980 -11.086 4.582 1.00 97.12 98 TYR A O 1
ATOM 820 N N . TYR A 1 99 ? -8.266 -11.683 3.266 1.00 98.06 99 TYR A N 1
ATOM 821 C CA . TYR A 1 99 ? -7.214 -11.436 4.252 1.00 98.06 99 TYR A CA 1
ATOM 822 C C . TYR A 1 99 ? -7.388 -12.218 5.568 1.00 98.06 99 TYR A C 1
ATOM 824 O O . TYR A 1 99 ? -7.082 -11.724 6.662 1.00 98.06 99 TYR A O 1
ATOM 832 N N . LYS A 1 100 ? -7.933 -13.436 5.453 1.00 97.81 100 LYS A N 1
ATOM 833 C CA . LYS A 1 100 ? -8.229 -14.346 6.571 1.00 97.81 100 LYS A CA 1
ATOM 834 C C . LYS A 1 100 ? -7.609 -15.738 6.435 1.00 97.81 100 LYS A C 1
ATOM 836 O O . LYS A 1 100 ? -7.734 -16.543 7.357 1.00 97.81 100 LYS A O 1
ATOM 841 N N . ALA A 1 101 ? -6.969 -16.016 5.305 1.00 97.56 101 ALA A N 1
ATOM 842 C CA . ALA A 1 101 ? -6.220 -17.237 5.044 1.00 97.56 101 ALA A CA 1
ATOM 843 C C . ALA A 1 101 ? -5.088 -16.957 4.036 1.00 97.56 101 ALA A C 1
ATOM 845 O O . ALA A 1 101 ? -5.062 -15.881 3.420 1.00 97.56 101 ALA A O 1
ATOM 846 N N . PRO A 1 102 ? -4.133 -17.884 3.836 1.00 97.50 102 PRO A N 1
ATOM 847 C CA . PRO A 1 102 ? -3.166 -17.783 2.751 1.00 97.50 102 PRO A CA 1
ATOM 848 C C . PRO A 1 102 ? -3.884 -17.671 1.400 1.00 97.50 102 PRO A C 1
ATOM 850 O O . PRO A 1 102 ? -4.852 -18.377 1.137 1.00 97.50 102 PRO A O 1
ATOM 853 N N . CYS A 1 103 ? -3.411 -16.777 0.531 1.00 97.06 103 CYS A N 1
ATOM 854 C CA . CYS A 1 103 ? -4.048 -16.550 -0.767 1.00 97.06 103 CYS A CA 1
ATOM 855 C C . CYS A 1 103 ? -3.994 -17.797 -1.669 1.00 97.06 103 CYS A C 1
ATOM 857 O O . CYS A 1 103 ? -3.105 -18.651 -1.525 1.00 97.06 103 CYS A O 1
ATOM 859 N N . SER A 1 104 ? -4.923 -17.889 -2.625 1.00 96.69 104 SER A N 1
ATOM 860 C CA . SER A 1 104 ? -4.950 -18.978 -3.606 1.00 96.69 104 SER A CA 1
ATOM 861 C C . SER A 1 104 ? -3.675 -19.022 -4.455 1.00 96.69 104 SER A C 1
ATOM 863 O O . SER A 1 104 ? -2.862 -18.094 -4.459 1.00 96.69 104 SER A O 1
ATOM 865 N N . PHE A 1 105 ? -3.489 -20.104 -5.213 1.00 95.38 105 PHE A N 1
ATOM 866 C CA . PHE A 1 105 ? -2.370 -20.204 -6.152 1.00 95.38 105 PHE A CA 1
ATOM 867 C C . PHE A 1 105 ? -2.391 -19.074 -7.195 1.00 95.38 105 PHE A C 1
ATOM 869 O O . PHE A 1 105 ? -1.378 -18.414 -7.397 1.00 95.38 105 PHE A O 1
ATOM 876 N N . LYS A 1 106 ? -3.564 -18.759 -7.758 1.00 95.62 106 LYS A N 1
ATOM 877 C CA . LYS A 1 106 ? -3.730 -17.680 -8.745 1.00 95.62 106 LYS A CA 1
ATOM 878 C C . LYS A 1 106 ? -3.372 -16.304 -8.170 1.00 95.62 106 LYS A C 1
ATOM 880 O O . LYS A 1 106 ? -2.711 -15.504 -8.829 1.00 95.62 106 LYS A O 1
ATOM 885 N N . ALA A 1 107 ? -3.799 -16.014 -6.940 1.00 95.88 107 ALA A N 1
ATOM 886 C CA . ALA A 1 107 ? -3.444 -14.766 -6.267 1.00 95.88 107 ALA A CA 1
ATOM 887 C C . ALA A 1 107 ? -1.946 -14.700 -5.922 1.00 95.88 107 ALA A C 1
ATOM 889 O O . ALA A 1 107 ? -1.330 -13.639 -6.042 1.00 95.88 107 ALA A O 1
ATOM 890 N N . TYR A 1 108 ? -1.345 -15.828 -5.541 1.00 95.06 108 TYR A N 1
ATOM 891 C CA . TYR A 1 108 ? 0.090 -15.928 -5.295 1.00 95.06 108 TYR A CA 1
ATOM 892 C C . TYR A 1 108 ? 0.914 -15.676 -6.567 1.00 95.06 108 TYR A C 1
ATOM 894 O O . TYR A 1 108 ? 1.807 -14.831 -6.541 1.00 95.06 108 TYR A O 1
ATOM 902 N N . GLU A 1 109 ? 0.573 -16.319 -7.690 1.00 93.31 109 GLU A N 1
ATOM 903 C CA . GLU A 1 109 ? 1.218 -16.082 -8.990 1.00 93.31 109 GLU A CA 1
ATOM 904 C C . GLU A 1 109 ? 1.110 -14.622 -9.424 1.00 93.31 109 GLU A C 1
ATOM 906 O O . GLU A 1 109 ? 2.095 -14.024 -9.856 1.00 93.31 109 GLU A O 1
ATOM 911 N N . PHE A 1 110 ? -0.061 -14.006 -9.243 1.00 93.12 110 PHE A N 1
ATOM 912 C CA . PHE A 1 110 ? -0.212 -12.577 -9.487 1.00 93.12 110 PHE A CA 1
ATOM 913 C C . PHE A 1 110 ? 0.775 -11.756 -8.645 1.00 93.12 110 PHE A C 1
ATOM 915 O O . PHE A 1 110 ? 1.485 -10.912 -9.187 1.00 93.12 110 PHE A O 1
ATOM 922 N N . ASN A 1 111 ? 0.875 -12.008 -7.337 1.00 93.56 111 ASN A N 1
ATOM 923 C CA . ASN A 1 111 ? 1.818 -11.285 -6.482 1.00 93.56 111 ASN A CA 1
ATOM 924 C C . ASN A 1 111 ? 3.289 -11.529 -6.881 1.00 93.56 111 ASN A C 1
ATOM 926 O O . ASN A 1 111 ? 4.091 -10.595 -6.822 1.00 93.56 111 ASN A O 1
ATOM 930 N N . LEU A 1 112 ? 3.646 -12.735 -7.334 1.00 89.12 112 LEU A N 1
ATOM 931 C CA . LEU A 1 112 ? 4.972 -13.022 -7.893 1.00 89.12 112 LEU A CA 1
ATOM 932 C C . LEU A 1 112 ? 5.257 -12.182 -9.142 1.00 89.12 112 LEU A C 1
ATOM 934 O O . LEU A 1 112 ? 6.285 -11.515 -9.210 1.00 89.12 112 LEU A O 1
ATOM 938 N N . LEU A 1 113 ? 4.319 -12.136 -10.092 1.00 86.75 113 LEU A N 1
ATOM 939 C CA . LEU A 1 113 ? 4.444 -11.325 -11.310 1.00 86.75 113 LEU A CA 1
ATOM 940 C C . LEU A 1 113 ? 4.539 -9.823 -11.010 1.00 86.75 113 LEU A C 1
ATOM 942 O O . LEU A 1 113 ? 5.132 -9.069 -11.775 1.00 86.75 113 LEU A O 1
ATOM 946 N N . GLN A 1 114 ? 3.968 -9.373 -9.891 1.00 82.69 114 GLN A N 1
ATOM 947 C CA . GLN A 1 114 ? 4.095 -7.996 -9.407 1.00 82.69 114 GLN A CA 1
ATOM 948 C C . GLN A 1 114 ? 5.403 -7.731 -8.638 1.00 82.69 114 GLN A C 1
ATOM 950 O O . GLN A 1 114 ? 5.567 -6.636 -8.093 1.00 82.69 114 GLN A O 1
ATOM 955 N N . GLY A 1 115 ? 6.306 -8.714 -8.543 1.00 83.31 115 GLY A N 1
ATOM 956 C CA . GLY A 1 115 ? 7.595 -8.590 -7.866 1.00 83.31 115 GLY A CA 1
ATOM 957 C C . GLY A 1 115 ? 7.471 -8.330 -6.364 1.00 83.31 115 GLY A C 1
ATOM 958 O O . GLY A 1 115 ? 8.277 -7.595 -5.794 1.00 83.31 115 GLY A O 1
ATOM 959 N N . ARG A 1 116 ? 6.430 -8.858 -5.697 1.00 87.38 116 ARG A N 1
ATOM 960 C CA . ARG A 1 116 ? 6.269 -8.663 -4.246 1.00 87.38 116 ARG A CA 1
ATOM 961 C C . ARG A 1 116 ? 7.408 -9.358 -3.505 1.00 87.38 116 ARG A C 1
ATOM 963 O O . ARG A 1 116 ? 7.575 -10.571 -3.640 1.00 87.38 116 ARG A O 1
ATOM 970 N N . ALA A 1 117 ? 8.157 -8.593 -2.708 1.00 85.81 117 ALA A N 1
ATOM 971 C CA . ALA A 1 117 ? 9.406 -9.043 -2.094 1.00 85.81 117 ALA A CA 1
ATOM 972 C C . ALA A 1 117 ? 9.234 -10.322 -1.260 1.00 85.81 117 ALA A C 1
ATOM 974 O O . ALA A 1 117 ? 9.949 -11.291 -1.487 1.00 85.81 117 ALA A O 1
ATOM 975 N N . TRP A 1 118 ? 8.235 -10.366 -0.367 1.00 89.25 118 TRP A N 1
ATOM 976 C CA . TRP A 1 118 ? 7.986 -11.562 0.443 1.00 89.25 118 TRP A CA 1
ATOM 977 C C . TRP A 1 118 ? 7.563 -12.769 -0.396 1.00 89.25 118 TRP A C 1
ATOM 979 O O . TRP A 1 118 ? 8.070 -13.862 -0.181 1.00 89.25 118 TRP A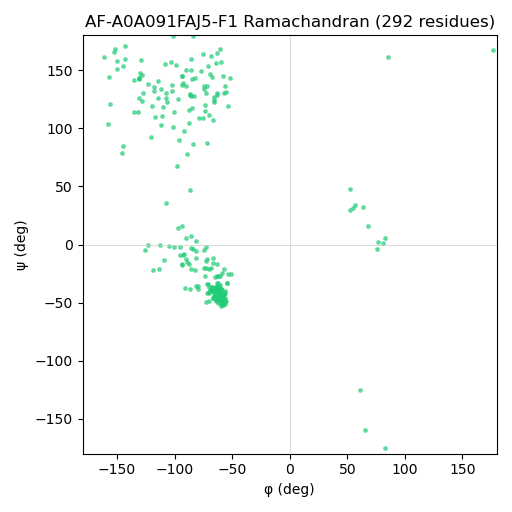 O 1
ATOM 989 N N . CYS A 1 119 ? 6.667 -12.592 -1.373 1.00 90.31 119 CYS A N 1
ATOM 990 C CA . CYS A 1 119 ? 6.213 -13.700 -2.220 1.00 90.31 119 CYS A CA 1
ATOM 991 C C . CYS A 1 119 ? 7.353 -14.291 -3.052 1.00 90.31 119 CYS A C 1
ATOM 993 O O . CYS A 1 119 ? 7.385 -15.500 -3.250 1.00 90.31 119 CYS A O 1
ATOM 995 N N . SER A 1 120 ? 8.267 -13.432 -3.507 1.00 87.25 120 SER A N 1
ATOM 996 C CA . SER A 1 120 ? 9.418 -13.789 -4.345 1.00 87.25 120 SER A CA 1
ATOM 997 C C . SER A 1 120 ? 10.629 -14.248 -3.525 1.00 87.25 120 SER A C 1
ATOM 999 O O . SER A 1 120 ? 11.659 -14.600 -4.094 1.00 87.25 120 SER A O 1
ATOM 1001 N N . SER A 1 121 ? 10.535 -14.207 -2.194 1.00 86.81 121 SER A N 1
ATOM 1002 C CA . SER A 1 121 ? 11.623 -14.599 -1.308 1.00 86.81 121 SER A CA 1
ATOM 1003 C C . SER A 1 121 ? 11.770 -16.121 -1.287 1.00 86.81 121 SER A C 1
ATOM 1005 O O . SER A 1 121 ? 10.767 -16.818 -1.115 1.00 86.81 121 SER A O 1
ATOM 1007 N N . PRO A 1 122 ? 13.001 -16.661 -1.343 1.00 84.75 122 PRO A N 1
ATOM 1008 C CA . PRO A 1 122 ? 13.233 -18.091 -1.134 1.00 84.75 122 PRO A CA 1
ATOM 1009 C C . PRO A 1 122 ? 12.851 -18.548 0.284 1.00 84.75 122 PRO A C 1
ATOM 1011 O O . PRO A 1 122 ? 12.681 -19.738 0.520 1.00 84.75 122 PRO A O 1
ATOM 1014 N N . LEU A 1 123 ? 12.694 -17.613 1.231 1.00 86.12 123 LEU A N 1
ATOM 1015 C CA . LEU A 1 123 ? 12.230 -17.888 2.594 1.00 86.12 123 LEU A CA 1
ATOM 1016 C C . LEU A 1 123 ? 10.698 -17.944 2.711 1.00 86.12 123 LEU A C 1
ATOM 1018 O O . LEU A 1 123 ? 10.175 -18.204 3.794 1.00 86.12 123 LEU A O 1
ATOM 1022 N N . SER A 1 124 ? 9.964 -17.673 1.628 1.00 87.88 124 SER A N 1
ATOM 1023 C CA . SER A 1 124 ? 8.505 -17.674 1.649 1.00 87.88 124 SER A CA 1
ATOM 1024 C C . SER A 1 124 ? 7.959 -19.091 1.793 1.00 87.88 124 SER A C 1
ATOM 1026 O O . SER A 1 124 ? 8.000 -19.888 0.860 1.00 87.88 124 SER A O 1
ATOM 1028 N N . LYS A 1 125 ? 7.358 -19.385 2.947 1.00 87.44 125 LYS A N 1
ATOM 1029 C CA . LYS A 1 125 ? 6.689 -20.669 3.216 1.00 87.44 125 LYS A CA 1
ATOM 1030 C C . LYS A 1 125 ? 5.193 -20.644 2.919 1.00 87.44 125 LYS A C 1
ATOM 1032 O O . LYS A 1 125 ? 4.459 -21.525 3.345 1.00 87.44 125 LYS A O 1
ATOM 1037 N N . CYS A 1 126 ? 4.705 -19.651 2.172 1.00 89.62 126 CYS A N 1
ATOM 1038 C CA . CYS A 1 126 ? 3.275 -19.451 1.897 1.00 89.62 126 CYS A CA 1
ATOM 1039 C C . CYS A 1 126 ? 2.532 -20.682 1.372 1.00 89.62 126 CYS A C 1
ATOM 1041 O O . CYS A 1 126 ? 1.307 -20.727 1.474 1.00 89.62 126 CYS A O 1
ATOM 1043 N N . ARG A 1 127 ? 3.222 -21.625 0.727 1.00 91.00 127 ARG A N 1
ATOM 1044 C CA . ARG A 1 127 ? 2.628 -22.832 0.132 1.00 91.00 127 ARG A CA 1
ATOM 1045 C C . ARG A 1 127 ? 2.679 -24.061 1.043 1.00 91.00 127 ARG A C 1
ATOM 1047 O O . ARG A 1 127 ? 2.127 -25.087 0.678 1.00 91.00 127 ARG A O 1
ATOM 1054 N N . GLU A 1 128 ? 3.276 -23.938 2.225 1.00 92.44 128 GLU A N 1
ATOM 1055 C CA . GLU A 1 128 ? 3.290 -24.983 3.257 1.00 92.44 128 GLU A CA 1
ATOM 1056 C C . GLU A 1 128 ? 2.097 -24.868 4.226 1.00 92.44 128 GLU A C 1
ATOM 1058 O O . GLU A 1 128 ? 1.837 -25.789 4.994 1.00 92.44 128 GLU A O 1
ATOM 1063 N N . PHE A 1 129 ? 1.365 -23.749 4.204 1.00 93.25 129 PHE A N 1
ATOM 1064 C CA . PHE A 1 129 ? 0.259 -23.479 5.127 1.00 93.25 129 PHE A CA 1
ATOM 1065 C C . PHE A 1 129 ? -1.095 -23.895 4.548 1.00 93.25 129 PHE A C 1
ATOM 1067 O O . PHE A 1 129 ? -1.358 -23.724 3.356 1.00 93.25 129 PHE A O 1
ATOM 1074 N N . THR A 1 130 ? -1.977 -24.369 5.428 1.00 92.44 130 THR A N 1
ATOM 1075 C CA . THR A 1 130 ? -3.408 -24.554 5.156 1.00 92.44 130 THR A CA 1
ATOM 1076 C C . THR A 1 130 ? -4.179 -23.242 5.373 1.00 92.44 130 THR A C 1
ATOM 1078 O O . THR A 1 130 ? -3.607 -22.224 5.770 1.00 92.44 130 THR A O 1
ATOM 1081 N N . ASP A 1 131 ? -5.499 -23.255 5.155 1.00 93.12 131 ASP A N 1
ATOM 1082 C CA . ASP A 1 131 ? -6.366 -22.095 5.427 1.00 93.12 131 ASP A CA 1
ATOM 1083 C C . ASP A 1 131 ? -6.472 -21.771 6.944 1.00 93.12 131 ASP A C 1
ATOM 1085 O O . ASP A 1 131 ? -6.922 -20.689 7.337 1.00 93.12 131 ASP A O 1
ATOM 1089 N N . GLU A 1 132 ? -6.006 -22.668 7.821 1.00 94.06 132 GLU A N 1
ATOM 1090 C CA . GLU A 1 132 ? -5.986 -22.479 9.273 1.00 94.06 132 GLU A CA 1
ATOM 1091 C C . GLU A 1 132 ? -4.751 -21.699 9.737 1.00 94.06 132 GLU A C 1
ATOM 1093 O O . GLU A 1 132 ? -3.729 -22.250 10.136 1.00 94.06 132 GLU A O 1
ATOM 1098 N N . VAL A 1 133 ? -4.869 -20.374 9.719 1.00 95.50 133 VAL A N 1
ATOM 1099 C CA . VAL A 1 133 ? -3.826 -19.458 10.209 1.00 95.50 133 VAL A CA 1
ATOM 1100 C C . VAL A 1 133 ? -4.201 -18.781 11.522 1.00 95.50 133 VAL A C 1
ATOM 1102 O O . VAL A 1 133 ? -5.381 -18.602 11.828 1.00 95.50 133 VAL A O 1
ATOM 1105 N N . SER A 1 134 ? -3.200 -18.364 12.287 1.00 96.00 134 SER A N 1
ATOM 1106 C CA . SER A 1 134 ? -3.358 -17.566 13.506 1.00 96.00 134 SER A CA 1
ATOM 1107 C C . SER A 1 134 ? -2.231 -16.547 13.625 1.00 96.00 134 SER A C 1
ATOM 1109 O O . SER A 1 134 ? -1.231 -16.615 12.907 1.00 96.00 134 SER A O 1
ATOM 1111 N N . LEU A 1 135 ? -2.342 -15.629 14.580 1.00 94.25 135 LEU A N 1
ATOM 1112 C CA . LEU A 1 135 ? -1.301 -14.636 14.835 1.00 94.25 135 LEU A CA 1
ATOM 1113 C C . LEU A 1 135 ? 0.090 -15.256 15.084 1.00 94.25 135 LEU A C 1
ATOM 1115 O O . LEU A 1 135 ? 1.085 -14.693 14.649 1.00 94.25 135 LEU A O 1
ATOM 1119 N N . ASN A 1 136 ? 0.167 -16.438 15.702 1.00 94.12 136 ASN A N 1
ATOM 1120 C CA . ASN A 1 136 ? 1.440 -17.125 15.970 1.00 94.12 136 ASN A CA 1
ATOM 1121 C C . ASN A 1 136 ? 1.846 -18.114 14.865 1.00 94.12 136 ASN A C 1
ATOM 1123 O O . ASN A 1 136 ? 2.945 -18.663 14.897 1.00 94.12 136 ASN A O 1
ATOM 1127 N N . HIS A 1 137 ? 0.956 -18.384 13.910 1.00 94.69 137 HIS A N 1
ATOM 1128 C CA . HIS A 1 137 ? 1.171 -19.375 12.865 1.00 94.69 137 HIS A CA 1
ATOM 1129 C C . HIS A 1 137 ? 0.529 -18.906 11.559 1.00 94.69 137 HIS A C 1
ATOM 1131 O O . HIS A 1 137 ? -0.621 -19.231 11.259 1.00 94.69 137 HIS A O 1
ATOM 1137 N N . HIS A 1 138 ? 1.267 -18.100 10.798 1.00 95.56 138 HIS A N 1
ATOM 1138 C CA . HIS A 1 138 ? 0.822 -17.574 9.515 1.00 95.56 138 HIS A CA 1
ATOM 1139 C C . HIS A 1 138 ? 2.003 -17.340 8.562 1.00 95.56 138 HIS A C 1
ATOM 1141 O O . HIS A 1 138 ? 3.106 -17.042 9.018 1.00 95.56 138 HIS A O 1
ATOM 1147 N N . PRO A 1 139 ? 1.795 -17.440 7.238 1.00 94.94 139 PRO A N 1
ATOM 1148 C CA . PRO A 1 139 ? 2.880 -17.293 6.273 1.00 94.94 139 PRO A CA 1
ATOM 1149 C C . PRO A 1 139 ? 3.190 -15.850 5.859 1.00 94.94 139 PRO A C 1
ATOM 1151 O O . PRO A 1 139 ? 4.255 -15.598 5.304 1.00 94.94 139 PRO A O 1
ATOM 1154 N N . CYS A 1 140 ? 2.250 -14.918 6.024 1.00 95.62 140 CYS A N 1
ATOM 1155 C CA . CYS A 1 140 ? 2.422 -13.499 5.700 1.00 95.62 140 CYS A CA 1
ATOM 1156 C C . CYS A 1 140 ? 1.367 -12.644 6.412 1.00 95.62 140 CYS A C 1
ATOM 1158 O O . CYS A 1 140 ? 0.309 -13.160 6.787 1.00 95.62 140 CYS A O 1
ATOM 1160 N N . TYR A 1 141 ? 1.597 -11.336 6.535 1.00 97.31 141 TYR A N 1
ATOM 1161 C CA . TYR A 1 141 ? 0.647 -10.434 7.197 1.00 97.31 141 TYR A CA 1
ATOM 1162 C C . TYR A 1 141 ? -0.737 -10.467 6.551 1.00 97.31 141 TYR A C 1
ATOM 1164 O O . TYR A 1 141 ? -1.742 -10.536 7.254 1.00 97.31 141 TYR A O 1
ATOM 1172 N N . GLU A 1 142 ? -0.814 -10.497 5.215 1.00 97.69 142 GLU A N 1
ATOM 1173 C CA . GLU A 1 142 ? -2.098 -10.514 4.515 1.00 97.69 142 GLU A CA 1
ATOM 1174 C C . GLU A 1 142 ? -2.954 -11.733 4.851 1.00 97.69 142 GLU A C 1
ATOM 1176 O O . GLU A 1 142 ? -4.170 -11.641 4.762 1.00 97.69 142 GLU A O 1
ATOM 1181 N N . SER A 1 143 ? -2.360 -12.866 5.227 1.00 97.75 143 SER A N 1
ATOM 1182 C CA . SER A 1 143 ? -3.132 -14.074 5.536 1.00 97.75 143 SER A CA 1
ATOM 1183 C C . SER A 1 143 ? -3.937 -13.971 6.832 1.00 97.75 143 SER A C 1
ATOM 1185 O O . SER A 1 143 ? -4.913 -14.690 6.999 1.00 97.75 143 SER A O 1
ATOM 1187 N N . VAL A 1 144 ? -3.563 -13.061 7.733 1.00 97.81 144 VAL A N 1
ATOM 1188 C CA . VAL A 1 144 ? -4.212 -12.883 9.038 1.00 97.81 144 VAL A CA 1
ATOM 1189 C C . VAL A 1 144 ? -4.740 -11.470 9.255 1.00 97.81 144 VAL A C 1
ATOM 1191 O O . VAL A 1 144 ? -5.328 -11.209 10.301 1.00 97.81 144 VAL A O 1
ATOM 1194 N N . ALA A 1 145 ? -4.570 -10.558 8.294 1.00 98.31 145 ALA A N 1
ATOM 1195 C CA . ALA A 1 145 ? -4.769 -9.134 8.535 1.00 98.31 145 ALA A CA 1
ATOM 1196 C C . ALA A 1 145 ? -6.164 -8.781 9.059 1.00 98.31 145 ALA A C 1
ATOM 1198 O O . ALA A 1 145 ? -6.285 -8.065 10.051 1.00 98.31 145 ALA A O 1
ATOM 1199 N N . LEU A 1 146 ? -7.212 -9.326 8.436 1.00 98.25 146 LEU A N 1
ATOM 1200 C CA . LEU A 1 146 ? -8.599 -9.113 8.856 1.00 98.25 146 LEU A CA 1
ATOM 1201 C C . LEU A 1 146 ? -9.098 -10.212 9.803 1.00 98.25 146 LEU A C 1
ATOM 1203 O O . LEU A 1 146 ? -10.064 -10.003 10.533 1.00 98.25 146 LEU A O 1
ATOM 1207 N N . LYS A 1 147 ? -8.427 -11.370 9.861 1.00 97.38 147 LYS A N 1
ATOM 1208 C CA . LYS A 1 147 ? -8.737 -12.415 10.852 1.00 97.38 147 LYS A CA 1
ATOM 1209 C C . LYS A 1 147 ? -8.334 -11.988 12.260 1.00 97.38 147 LYS A C 1
ATOM 1211 O O . LYS A 1 147 ? -9.137 -12.078 13.184 1.00 97.38 147 LYS A O 1
ATOM 1216 N N . GLU A 1 148 ? -7.120 -11.489 12.415 1.00 97.88 148 GLU A N 1
ATOM 1217 C CA . GLU A 1 148 ? -6.517 -11.139 13.704 1.00 97.88 148 GLU A CA 1
ATOM 1218 C C . GLU A 1 148 ? -6.482 -9.626 13.943 1.00 97.88 148 GLU A C 1
ATOM 1220 O O . GLU A 1 148 ? -6.051 -9.179 15.003 1.00 97.88 148 GLU A O 1
ATOM 1225 N N . MET A 1 149 ? -6.965 -8.824 12.981 1.00 98.38 149 MET A N 1
ATOM 1226 C CA . MET A 1 149 ? -6.870 -7.360 13.012 1.00 98.38 149 MET A CA 1
ATOM 1227 C C . MET A 1 149 ? -5.421 -6.914 13.243 1.00 98.38 149 MET A C 1
ATOM 1229 O O . MET A 1 149 ? -5.148 -6.084 14.104 1.00 98.38 149 MET A O 1
ATOM 1233 N N . TYR A 1 150 ? -4.487 -7.499 12.498 1.00 98.38 150 TYR A N 1
ATOM 1234 C CA . TYR A 1 150 ? -3.047 -7.400 12.734 1.00 98.38 150 TYR A CA 1
ATOM 1235 C C . TYR A 1 150 ? -2.295 -7.041 11.456 1.00 98.38 150 TYR A C 1
ATOM 1237 O O . TYR A 1 150 ? -2.625 -7.541 10.385 1.00 98.38 150 TYR A O 1
ATOM 1245 N N . PHE A 1 151 ? -1.254 -6.215 11.547 1.00 98.25 151 PHE A N 1
ATOM 1246 C CA . PHE A 1 151 ? -0.360 -6.004 10.409 1.00 98.25 151 PHE A CA 1
ATOM 1247 C C . PHE A 1 151 ? 1.024 -5.514 10.842 1.00 98.25 151 PHE A C 1
ATOM 1249 O O . PHE A 1 151 ? 1.136 -4.715 11.773 1.00 98.25 151 PHE A O 1
ATOM 1256 N N . GLY A 1 152 ? 2.069 -5.964 10.144 1.00 97.00 152 GLY A N 1
ATOM 1257 C CA . GLY A 1 152 ? 3.451 -5.523 10.350 1.00 97.00 152 GLY A CA 1
ATOM 1258 C C . GLY A 1 152 ? 3.892 -4.458 9.343 1.00 97.00 152 GLY A C 1
ATOM 1259 O O . GLY A 1 152 ? 3.388 -4.395 8.222 1.00 97.00 152 GLY A O 1
ATOM 1260 N N . ALA A 1 153 ? 4.872 -3.636 9.717 1.00 95.81 153 ALA A N 1
ATOM 1261 C CA . ALA A 1 153 ? 5.473 -2.621 8.843 1.00 95.81 153 ALA A CA 1
ATOM 1262 C C . ALA A 1 153 ? 6.257 -3.220 7.659 1.00 95.81 153 ALA A C 1
ATOM 1264 O O . ALA A 1 153 ? 6.566 -2.512 6.695 1.00 95.81 153 ALA A O 1
ATOM 1265 N N . GLY A 1 154 ? 6.582 -4.512 7.740 1.00 93.69 154 GLY A N 1
ATOM 1266 C CA . GLY A 1 154 ? 7.361 -5.239 6.749 1.00 93.69 154 GLY A CA 1
ATOM 1267 C C . GLY A 1 154 ? 8.866 -5.069 6.905 1.00 93.69 154 GLY A C 1
ATOM 1268 O O . GLY A 1 154 ? 9.360 -4.467 7.855 1.00 93.69 154 GLY A O 1
ATOM 1269 N N . TRP A 1 155 ? 9.586 -5.643 5.950 1.00 91.69 155 TRP A N 1
ATOM 1270 C CA . TRP A 1 155 ? 11.040 -5.722 5.951 1.00 91.69 155 TRP A CA 1
ATOM 1271 C C . TRP A 1 155 ? 11.577 -5.257 4.604 1.00 91.69 155 TRP A C 1
ATOM 1273 O O . TRP A 1 155 ? 10.985 -5.522 3.554 1.00 91.69 155 TRP A O 1
ATOM 1283 N N . ASP A 1 156 ? 12.706 -4.563 4.639 1.00 85.75 156 ASP A N 1
ATOM 1284 C CA . ASP A 1 156 ? 13.499 -4.280 3.456 1.00 85.75 156 ASP A CA 1
ATOM 1285 C C . ASP A 1 156 ? 14.400 -5.458 3.142 1.00 85.75 156 ASP A C 1
ATOM 1287 O O . ASP A 1 156 ? 15.154 -5.914 3.996 1.00 85.75 156 ASP A O 1
ATOM 1291 N N . HIS A 1 157 ? 14.338 -5.924 1.898 1.00 79.25 157 HIS A N 1
ATOM 1292 C CA . HIS A 1 157 ? 15.163 -7.010 1.385 1.00 79.25 157 HIS A CA 1
ATOM 1293 C C . HIS A 1 157 ? 16.126 -6.427 0.348 1.00 79.25 157 HIS A C 1
ATOM 1295 O O . HIS A 1 157 ? 15.722 -6.105 -0.768 1.00 79.25 157 HIS A O 1
ATOM 1301 N N . THR A 1 158 ? 17.395 -6.243 0.722 1.00 68.56 158 THR A N 1
ATOM 1302 C CA . THR A 1 158 ? 18.432 -5.694 -0.167 1.00 68.56 158 THR A CA 1
ATOM 1303 C C . THR A 1 158 ? 19.558 -6.712 -0.322 1.00 68.56 158 THR A C 1
ATOM 1305 O O . THR A 1 158 ? 20.488 -6.763 0.486 1.00 68.56 158 THR A O 1
ATOM 1308 N N . GLY A 1 159 ? 19.461 -7.554 -1.356 1.00 67.94 159 GLY A N 1
ATOM 1309 C CA . GLY A 1 159 ? 20.324 -8.730 -1.501 1.00 67.94 159 GLY A CA 1
ATOM 1310 C C . GLY A 1 159 ? 20.121 -9.688 -0.325 1.00 67.94 159 GLY A C 1
ATOM 1311 O O . GLY A 1 159 ? 18.991 -10.058 -0.024 1.00 67.94 159 GLY A O 1
ATOM 1312 N N . GLU A 1 160 ? 21.203 -10.043 0.365 1.00 66.75 160 GLU A N 1
ATOM 1313 C CA . GLU A 1 160 ? 21.165 -10.899 1.563 1.00 66.75 160 GLU A CA 1
ATOM 1314 C C . GLU A 1 160 ? 20.792 -10.144 2.850 1.00 66.75 160 GLU A C 1
ATOM 1316 O O . GLU A 1 160 ? 20.528 -10.763 3.878 1.00 66.75 160 GLU A O 1
ATOM 1321 N N . LYS A 1 161 ? 20.774 -8.804 2.830 1.00 73.75 161 LYS A N 1
ATOM 1322 C CA . LYS A 1 161 ? 20.476 -8.005 4.023 1.00 73.75 161 LYS A CA 1
ATOM 1323 C C . LYS A 1 161 ? 18.976 -7.798 4.171 1.00 73.75 161 LYS A C 1
ATOM 1325 O O . LYS A 1 161 ? 18.322 -7.304 3.250 1.00 73.75 161 LYS A O 1
ATOM 1330 N N . THR A 1 162 ? 18.468 -8.092 5.363 1.00 84.38 162 THR A N 1
ATOM 1331 C CA . THR A 1 162 ? 17.102 -7.768 5.776 1.00 84.38 162 THR A CA 1
ATOM 1332 C C . THR A 1 162 ? 17.110 -6.702 6.861 1.00 84.38 162 THR A C 1
ATOM 1334 O O . THR A 1 162 ? 17.882 -6.806 7.813 1.00 84.38 162 THR A O 1
ATOM 1337 N N . GLN A 1 163 ? 16.266 -5.679 6.729 1.00 90.25 163 GLN A N 1
ATOM 1338 C CA . GLN A 1 163 ? 16.097 -4.648 7.757 1.00 90.25 163 GLN A CA 1
ATOM 1339 C C . GLN A 1 163 ? 14.620 -4.494 8.125 1.00 90.25 163 GLN A C 1
ATOM 1341 O O . GLN A 1 163 ? 13.796 -4.357 7.215 1.00 90.25 163 GLN A O 1
ATOM 1346 N N . PRO A 1 164 ? 14.267 -4.512 9.421 1.00 93.69 164 PRO A N 1
ATOM 1347 C CA . PRO A 1 164 ? 12.898 -4.268 9.840 1.00 93.69 164 PRO A CA 1
ATOM 1348 C C . PRO A 1 164 ? 12.514 -2.814 9.562 1.00 93.69 164 PRO A C 1
ATOM 1350 O O . PRO A 1 164 ? 13.328 -1.895 9.686 1.00 93.69 164 PRO A O 1
ATOM 1353 N N . ARG A 1 165 ? 11.259 -2.591 9.172 1.00 93.50 165 ARG A N 1
ATOM 1354 C CA . ARG A 1 165 ? 10.715 -1.239 9.019 1.00 93.50 165 ARG A CA 1
ATOM 1355 C C . ARG A 1 165 ? 10.017 -0.806 10.299 1.00 93.50 165 ARG A C 1
ATOM 1357 O O . ARG A 1 165 ? 9.327 -1.593 10.940 1.00 93.50 165 ARG A O 1
ATOM 1364 N N . HIS A 1 166 ? 10.116 0.483 10.601 1.00 94.56 166 HIS A N 1
ATOM 1365 C CA . HIS A 1 166 ? 9.472 1.069 11.770 1.00 94.56 166 HIS A CA 1
ATOM 1366 C C . HIS A 1 166 ? 8.448 2.136 11.378 1.00 94.56 166 HIS A C 1
ATOM 1368 O O . HIS A 1 166 ? 8.725 3.034 10.579 1.00 94.56 166 HIS A O 1
ATOM 1374 N N . MET A 1 167 ? 7.257 2.050 11.965 1.00 94.88 167 MET A N 1
ATOM 1375 C CA . MET A 1 167 ? 6.182 3.034 11.861 1.00 94.88 167 MET A CA 1
ATOM 1376 C C . MET A 1 167 ? 6.213 3.941 13.095 1.00 94.88 167 MET A C 1
ATOM 1378 O O . MET A 1 167 ? 5.295 3.911 13.907 1.00 94.88 167 MET A O 1
ATOM 1382 N N . TYR A 1 168 ? 7.252 4.768 13.236 1.00 92.62 168 TYR A N 1
ATOM 1383 C CA . TYR A 1 168 ? 7.510 5.565 14.447 1.00 92.62 168 TYR A CA 1
ATOM 1384 C C . TYR A 1 168 ? 6.349 6.452 14.921 1.00 92.62 168 TYR A C 1
ATOM 1386 O O . TYR A 1 168 ? 6.278 6.796 16.099 1.00 92.62 168 TYR A O 1
ATOM 1394 N N . SER A 1 169 ? 5.439 6.853 14.027 1.00 94.12 169 SER A N 1
ATOM 1395 C CA . SER A 1 169 ? 4.258 7.623 14.443 1.00 94.12 169 SER A CA 1
ATOM 1396 C C . SER A 1 169 ? 3.059 6.753 14.826 1.00 94.12 169 SER A C 1
ATOM 1398 O O . SER A 1 169 ? 2.140 7.270 15.452 1.00 94.12 169 SER A O 1
ATOM 1400 N N . ALA A 1 170 ? 3.026 5.462 14.490 1.00 95.56 170 ALA A N 1
ATOM 1401 C CA . ALA A 1 170 ? 1.894 4.598 14.819 1.00 95.56 170 ALA A CA 1
ATOM 1402 C C . ALA A 1 170 ? 1.645 4.586 16.335 1.00 95.56 170 ALA A C 1
ATOM 1404 O O . ALA A 1 170 ? 2.561 4.400 17.133 1.00 95.56 170 ALA A O 1
ATOM 1405 N N . ARG A 1 171 ? 0.394 4.803 16.753 1.00 96.31 171 ARG A N 1
ATOM 1406 C CA . ARG A 1 171 ? 0.044 4.876 18.179 1.00 96.31 171 ARG A CA 1
ATOM 1407 C C . ARG A 1 171 ? -1.375 4.407 18.457 1.00 96.31 171 ARG A C 1
ATOM 1409 O O . ARG A 1 171 ? -2.242 4.417 17.586 1.00 96.31 171 ARG A O 1
ATOM 1416 N N . ARG A 1 172 ? -1.610 4.013 19.710 1.00 97.88 172 ARG A N 1
ATOM 1417 C CA . ARG A 1 172 ? -2.923 3.579 20.206 1.00 97.88 172 ARG A CA 1
ATOM 1418 C C . ARG A 1 172 ? -3.974 4.678 20.020 1.00 97.88 172 ARG A C 1
ATOM 1420 O O . ARG A 1 172 ? -3.670 5.859 20.168 1.00 97.88 172 ARG A O 1
ATOM 1427 N N . GLY A 1 173 ? -5.208 4.277 19.723 1.00 97.69 173 GLY A N 1
ATOM 1428 C CA . GLY A 1 173 ? -6.328 5.195 19.489 1.00 97.69 173 GLY A CA 1
ATOM 1429 C C . GLY A 1 173 ? -6.372 5.809 18.087 1.00 97.69 173 GLY A C 1
ATOM 1430 O O . GLY A 1 173 ? -7.265 6.596 17.802 1.00 97.69 173 GLY A O 1
ATOM 1431 N N . ARG A 1 174 ? -5.433 5.452 17.206 1.00 98.19 174 ARG A N 1
ATOM 1432 C CA . ARG A 1 174 ? -5.433 5.842 15.788 1.00 98.19 174 ARG A CA 1
ATOM 1433 C C . ARG A 1 174 ? -5.929 4.703 14.910 1.00 98.19 174 ARG A C 1
ATOM 1435 O O . ARG A 1 174 ? -6.263 3.632 15.414 1.00 98.19 174 ARG A O 1
ATOM 1442 N N . VAL A 1 175 ? -5.987 4.924 13.601 1.00 98.56 175 VAL A N 1
ATOM 1443 C CA . VAL A 1 175 ? -6.455 3.933 12.626 1.00 98.56 175 VAL A CA 1
ATOM 1444 C C . VAL A 1 175 ? -5.343 3.582 11.647 1.00 98.56 175 VAL A C 1
ATOM 1446 O O . VAL A 1 175 ? -4.662 4.460 11.116 1.00 98.56 175 VAL A O 1
ATOM 1449 N N . ALA A 1 176 ? -5.195 2.285 11.380 1.00 98.62 176 ALA A N 1
ATOM 1450 C CA . ALA A 1 176 ? -4.447 1.781 10.240 1.00 98.62 176 ALA A CA 1
ATOM 1451 C C . ALA A 1 176 ? -5.422 1.373 9.123 1.00 98.62 176 ALA A C 1
ATOM 1453 O O . ALA A 1 176 ? -6.213 0.444 9.281 1.00 98.62 176 ALA A O 1
ATOM 1454 N N . VAL A 1 177 ? -5.390 2.078 7.998 1.00 98.69 177 VAL A N 1
ATOM 1455 C CA . VAL A 1 177 ? -6.199 1.804 6.808 1.00 98.69 177 VAL A CA 1
ATOM 1456 C C . VAL A 1 177 ? -5.485 0.752 5.967 1.00 98.69 177 VAL A C 1
ATOM 1458 O O . VAL A 1 177 ? -4.379 0.984 5.487 1.00 98.69 177 VAL A O 1
ATOM 1461 N N . LEU A 1 178 ? -6.103 -0.407 5.775 1.00 98.75 178 LEU A N 1
ATOM 1462 C CA . LEU A 1 178 ? -5.575 -1.463 4.920 1.00 98.75 178 LEU A CA 1
ATOM 1463 C C . LEU A 1 178 ? -6.017 -1.214 3.479 1.00 98.75 178 LEU A C 1
ATOM 1465 O O . LEU A 1 178 ? -7.209 -1.041 3.213 1.00 98.75 178 LEU A O 1
ATOM 1469 N N . THR A 1 179 ? -5.065 -1.207 2.548 1.00 98.50 179 THR A N 1
ATOM 1470 C CA . THR A 1 179 ? -5.338 -0.934 1.133 1.00 98.50 179 THR A CA 1
ATOM 1471 C C . THR A 1 179 ? -4.729 -1.993 0.232 1.00 98.50 179 THR A C 1
ATOM 1473 O O . THR A 1 179 ? -3.644 -2.502 0.505 1.00 98.50 179 THR A O 1
ATOM 1476 N N . THR A 1 180 ? -5.367 -2.291 -0.894 1.00 97.62 180 THR A N 1
ATOM 1477 C CA . THR A 1 180 ? -4.831 -3.235 -1.877 1.00 97.62 180 THR A CA 1
ATOM 1478 C C . THR A 1 180 ? -5.135 -2.810 -3.303 1.00 97.62 180 THR A C 1
ATOM 1480 O O . THR A 1 180 ? -6.058 -2.041 -3.554 1.00 97.62 180 THR A O 1
ATOM 1483 N N . ARG A 1 181 ? -4.362 -3.336 -4.252 1.00 95.81 181 ARG A N 1
ATOM 1484 C CA . ARG A 1 181 ? -4.644 -3.203 -5.681 1.00 95.81 181 ARG A CA 1
ATOM 1485 C C . ARG A 1 181 ? -5.046 -4.575 -6.228 1.00 95.81 181 ARG A C 1
ATOM 1487 O O . ARG A 1 181 ? -4.170 -5.443 -6.293 1.00 95.81 181 ARG A O 1
ATOM 1494 N N . PRO A 1 182 ? -6.322 -4.775 -6.603 1.00 94.31 182 PRO A N 1
ATOM 1495 C CA . PRO A 1 182 ? -6.773 -6.027 -7.200 1.00 94.31 182 PRO A CA 1
ATOM 1496 C C . PRO A 1 182 ? -6.029 -6.370 -8.503 1.00 94.31 182 PRO A C 1
ATOM 1498 O O . PRO A 1 182 ? -5.505 -5.471 -9.170 1.00 94.31 182 PRO A O 1
ATOM 1501 N N . PRO A 1 183 ? -5.993 -7.652 -8.907 1.00 93.56 183 PRO A N 1
ATOM 1502 C CA . PRO A 1 183 ? -5.455 -8.056 -10.196 1.00 93.56 183 PRO A CA 1
ATOM 1503 C C . PRO A 1 183 ? -6.140 -7.325 -11.351 1.00 93.56 183 PRO A C 1
ATOM 1505 O O . PRO A 1 183 ? -7.364 -7.259 -11.409 1.00 93.56 183 PRO A O 1
ATOM 1508 N N . GLY A 1 184 ? -5.338 -6.777 -12.265 1.00 89.50 184 GLY A N 1
ATOM 1509 C CA . GLY A 1 184 ? -5.823 -6.025 -13.427 1.00 89.50 184 GLY A CA 1
ATOM 1510 C C . GLY A 1 184 ? -6.317 -4.604 -13.134 1.00 89.50 184 GLY A C 1
ATOM 1511 O O . GLY A 1 184 ? -6.655 -3.898 -14.075 1.00 89.50 184 GLY A O 1
ATOM 1512 N N . ALA A 1 185 ? -6.346 -4.169 -11.871 1.00 92.69 185 ALA A N 1
ATOM 1513 C CA . ALA A 1 185 ? -6.741 -2.811 -11.516 1.00 92.69 185 ALA A CA 1
ATOM 1514 C C . ALA A 1 185 ? -5.576 -1.821 -11.673 1.00 92.69 185 ALA A C 1
ATOM 1516 O O . ALA A 1 185 ? -4.430 -2.127 -11.321 1.00 92.69 185 ALA A O 1
ATOM 1517 N N . ASP A 1 186 ? -5.893 -0.609 -12.128 1.00 92.75 186 ASP A N 1
ATOM 1518 C CA . ASP A 1 186 ? -4.965 0.519 -12.121 1.00 92.75 186 ASP A CA 1
ATOM 1519 C C . ASP A 1 186 ? -4.679 0.980 -10.684 1.00 92.75 186 ASP A C 1
ATOM 1521 O O . ASP A 1 186 ? -5.429 0.711 -9.743 1.00 92.75 186 ASP A O 1
ATOM 1525 N N . GLU A 1 187 ? -3.601 1.745 -10.490 1.00 93.44 187 GLU A N 1
ATOM 1526 C CA . GLU A 1 187 ? -3.268 2.282 -9.166 1.00 93.44 187 GLU A CA 1
ATOM 1527 C C . GLU A 1 187 ? -4.374 3.191 -8.605 1.00 93.44 187 GLU A C 1
ATOM 1529 O O . GLU A 1 187 ? -4.639 3.123 -7.407 1.00 93.44 187 GLU A O 1
ATOM 1534 N N . LYS A 1 188 ? -5.066 3.960 -9.462 1.00 95.38 188 LYS A N 1
ATOM 1535 C CA . LYS A 1 188 ? -6.225 4.805 -9.096 1.00 95.38 188 LYS A CA 1
ATOM 1536 C C . LYS A 1 188 ? -7.379 4.014 -8.479 1.00 95.38 188 LYS A C 1
ATOM 1538 O O . LYS A 1 188 ? -8.152 4.565 -7.705 1.00 95.38 188 LYS A O 1
ATOM 1543 N N . ASP A 1 189 ? -7.460 2.721 -8.781 1.00 96.69 189 ASP A N 1
ATOM 1544 C CA . ASP A 1 189 ? -8.516 1.820 -8.329 1.00 96.69 189 ASP A CA 1
ATOM 1545 C C . ASP A 1 189 ? -8.099 1.006 -7.091 1.00 96.69 189 ASP A C 1
ATOM 1547 O O . ASP A 1 189 ? -8.771 0.042 -6.722 1.00 96.69 189 ASP A O 1
ATOM 1551 N N . ARG A 1 190 ? -7.002 1.393 -6.415 1.00 97.75 190 ARG A N 1
ATOM 1552 C CA . ARG A 1 190 ? -6.601 0.839 -5.113 1.00 97.75 190 ARG A CA 1
ATOM 1553 C C . ARG A 1 190 ? -7.759 0.939 -4.120 1.00 97.75 190 ARG A C 1
ATOM 1555 O O . ARG A 1 190 ? -8.191 2.035 -3.769 1.00 97.75 190 ARG A O 1
ATOM 1562 N N . LEU A 1 191 ? -8.203 -0.210 -3.627 1.00 98.12 191 LEU A N 1
ATOM 1563 C CA . LEU A 1 191 ? -9.322 -0.338 -2.704 1.00 98.12 191 LEU A CA 1
ATOM 1564 C C . LEU A 1 191 ? -8.859 -0.255 -1.253 1.00 98.12 191 LEU A C 1
ATOM 1566 O O . LEU A 1 191 ? -7.759 -0.696 -0.911 1.00 98.12 191 LEU A O 1
ATOM 1570 N N . ILE A 1 192 ? -9.738 0.254 -0.398 1.00 98.62 192 ILE A N 1
ATOM 1571 C CA . ILE A 1 192 ? -9.674 0.076 1.050 1.00 98.62 192 ILE A CA 1
ATOM 1572 C C . ILE A 1 192 ? -10.399 -1.229 1.389 1.00 98.62 192 ILE A C 1
ATOM 1574 O O . ILE A 1 192 ? -11.534 -1.432 0.970 1.00 98.62 192 ILE A O 1
ATOM 1578 N N . ILE A 1 193 ? -9.740 -2.108 2.143 1.00 98.38 193 ILE A N 1
ATOM 1579 C CA . ILE A 1 193 ? -10.275 -3.431 2.530 1.00 98.38 193 ILE A CA 1
ATOM 1580 C C . ILE A 1 193 ? -10.630 -3.513 4.021 1.00 98.38 193 ILE A C 1
ATOM 1582 O O . ILE A 1 193 ? -11.290 -4.445 4.469 1.00 98.38 193 ILE A O 1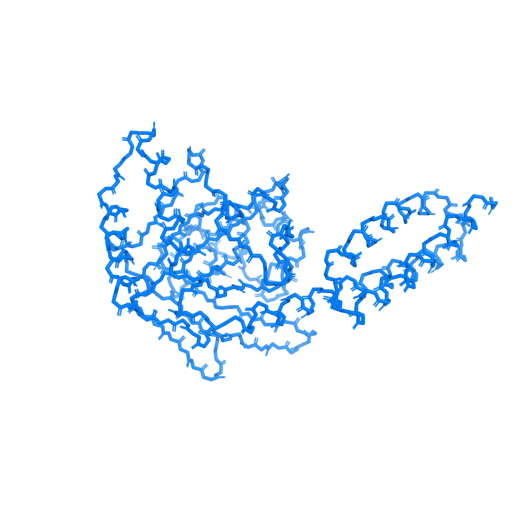
ATOM 1586 N N . GLY A 1 194 ? -10.178 -2.542 4.813 1.00 98.19 194 GLY A N 1
ATOM 1587 C CA . GLY A 1 194 ? -10.461 -2.487 6.237 1.00 98.19 194 GLY A CA 1
ATOM 1588 C C . GLY A 1 194 ? -9.762 -1.332 6.938 1.00 98.19 194 GLY A C 1
ATOM 1589 O O . GLY A 1 194 ? -8.852 -0.699 6.401 1.00 98.19 194 GLY A O 1
ATOM 1590 N N . CYS A 1 195 ? -10.189 -1.071 8.166 1.00 98.50 195 CYS A N 1
ATOM 1591 C CA . CYS A 1 195 ? -9.622 -0.065 9.052 1.00 98.50 195 CYS A CA 1
ATOM 1592 C C . CYS A 1 195 ? -9.392 -0.694 10.426 1.00 98.50 195 CYS A C 1
ATOM 1594 O O . CYS A 1 195 ? -10.347 -1.044 11.118 1.00 98.50 195 CYS A O 1
ATOM 1596 N N . LEU A 1 196 ? -8.135 -0.824 10.841 1.00 98.62 196 LEU A N 1
ATOM 1597 C CA . LEU A 1 196 ? -7.773 -1.346 12.152 1.00 98.62 196 LEU A CA 1
ATOM 1598 C C . LEU A 1 196 ? -7.739 -0.201 13.163 1.00 98.62 196 LEU A C 1
ATOM 1600 O O . LEU A 1 196 ? -6.891 0.682 13.055 1.00 98.62 196 LEU A O 1
ATOM 1604 N N . PHE A 1 197 ? -8.622 -0.215 14.161 1.00 98.56 197 PHE A N 1
ATOM 1605 C CA . PHE A 1 197 ? -8.518 0.722 15.281 1.00 98.56 197 PHE A CA 1
ATOM 1606 C C . PHE A 1 197 ? -7.388 0.261 16.203 1.00 98.56 197 PHE A C 1
ATOM 1608 O O . PHE A 1 197 ? -7.519 -0.762 16.872 1.00 98.56 197 PHE A O 1
ATOM 1615 N N . ILE A 1 198 ? -6.269 0.979 16.226 1.00 98.69 198 ILE A N 1
ATOM 1616 C CA . ILE A 1 198 ? -5.019 0.550 16.854 1.00 98.69 198 ILE A CA 1
ATOM 1617 C C . ILE A 1 198 ? -5.204 0.454 18.374 1.00 98.69 198 ILE A C 1
ATOM 1619 O O . ILE A 1 198 ? -5.273 1.460 19.086 1.00 98.69 198 ILE A O 1
ATOM 1623 N N . LYS A 1 199 ? -5.253 -0.779 18.884 1.00 98.44 199 LYS A N 1
ATOM 1624 C CA . LYS A 1 199 ? -5.311 -1.090 20.316 1.00 98.44 199 LYS A CA 1
ATOM 1625 C C . LYS A 1 199 ? -3.925 -1.162 20.928 1.00 98.44 199 LYS A C 1
ATOM 1627 O O . LYS A 1 199 ? -3.772 -0.729 22.068 1.00 98.44 199 LYS A O 1
ATOM 1632 N N . ASN A 1 200 ? -2.952 -1.709 20.203 1.00 98.25 200 ASN A N 1
ATOM 1633 C CA . ASN A 1 200 ? -1.569 -1.843 20.646 1.00 98.25 200 ASN A CA 1
ATOM 1634 C C . ASN A 1 200 ? -0.587 -1.675 19.479 1.00 98.25 200 ASN A C 1
ATOM 1636 O O . ASN A 1 200 ? -0.928 -1.963 18.331 1.00 98.25 200 ASN A O 1
ATOM 1640 N N . VAL A 1 201 ? 0.627 -1.237 19.804 1.00 98.19 201 VAL A N 1
ATOM 1641 C CA . VAL A 1 201 ? 1.768 -1.141 18.890 1.00 98.19 201 VAL A CA 1
ATOM 1642 C C . VAL A 1 201 ? 2.954 -1.802 19.586 1.00 98.19 201 VAL A C 1
ATOM 1644 O O . VAL A 1 201 ? 3.244 -1.454 20.728 1.00 98.19 201 VAL A O 1
ATOM 1647 N N . ALA A 1 202 ? 3.596 -2.763 18.928 1.00 97.62 202 ALA A N 1
ATOM 1648 C CA . ALA A 1 202 ? 4.881 -3.310 19.360 1.00 97.62 202 ALA A CA 1
ATOM 1649 C C . ALA A 1 202 ? 5.964 -2.804 18.406 1.00 97.62 202 ALA A C 1
ATOM 1651 O O . ALA A 1 202 ? 5.767 -2.857 17.192 1.00 97.62 202 ALA A O 1
ATOM 1652 N N . ASP A 1 203 ? 7.055 -2.273 18.950 1.00 95.56 203 ASP A N 1
ATOM 1653 C CA . ASP A 1 203 ? 8.119 -1.622 18.184 1.00 95.56 203 ASP A CA 1
ATOM 1654 C C . ASP A 1 203 ? 9.474 -1.887 18.851 1.00 95.56 203 ASP A C 1
ATOM 1656 O O . ASP A 1 203 ? 9.985 -1.069 19.615 1.00 95.56 203 ASP A O 1
ATOM 1660 N N . ASP A 1 204 ? 10.014 -3.083 18.622 1.00 93.38 204 ASP A N 1
ATOM 1661 C CA . ASP A 1 204 ? 11.291 -3.511 19.192 1.00 93.38 204 ASP A CA 1
ATOM 1662 C C . ASP A 1 204 ? 12.437 -3.187 18.218 1.00 93.38 204 ASP A C 1
ATOM 1664 O O . ASP A 1 204 ? 12.287 -3.437 17.028 1.00 93.38 204 ASP A O 1
ATOM 1668 N N . PRO A 1 205 ? 13.616 -2.705 18.661 1.00 88.94 205 PRO A N 1
ATOM 1669 C CA . PRO A 1 205 ? 14.683 -2.254 17.752 1.00 88.94 205 PRO A CA 1
ATOM 1670 C C . PRO A 1 205 ? 15.198 -3.279 16.724 1.00 88.94 205 PRO A C 1
ATOM 1672 O O . PRO A 1 205 ? 15.840 -2.892 15.751 1.00 88.94 205 PRO A O 1
ATOM 1675 N N . GLY A 1 206 ? 14.989 -4.577 16.965 1.00 92.06 206 GLY A N 1
ATOM 1676 C CA . GLY A 1 206 ? 15.404 -5.665 16.071 1.00 92.06 206 GLY A CA 1
ATOM 1677 C C . GLY A 1 206 ? 14.284 -6.236 15.197 1.00 92.06 206 GLY A C 1
ATOM 1678 O O . GLY A 1 206 ? 14.552 -7.122 14.393 1.00 92.06 206 GLY A O 1
ATOM 1679 N N . GLU A 1 207 ? 13.055 -5.748 15.350 1.00 94.88 207 GLU A N 1
ATOM 1680 C CA . GLU A 1 207 ? 11.846 -6.275 14.714 1.00 94.88 207 GLU A CA 1
ATOM 1681 C C . GLU A 1 207 ? 11.075 -5.144 14.037 1.00 94.88 207 GLU A C 1
ATOM 1683 O O . GLU A 1 207 ? 11.233 -3.970 14.363 1.00 94.88 207 GLU A O 1
ATOM 1688 N N . GLU A 1 208 ? 10.217 -5.470 13.078 1.00 96.00 208 GLU A N 1
ATOM 1689 C CA . GLU A 1 208 ? 9.360 -4.467 12.462 1.00 96.00 208 GLU A CA 1
ATOM 1690 C C . GLU A 1 208 ? 8.264 -3.994 13.425 1.00 96.00 208 GLU A C 1
ATOM 1692 O O . GLU A 1 208 ? 7.802 -4.747 14.288 1.00 96.00 208 GLU A O 1
ATOM 1697 N N . THR A 1 209 ? 7.770 -2.765 13.241 1.00 97.81 209 THR A N 1
ATOM 1698 C CA . THR A 1 209 ? 6.604 -2.319 14.012 1.00 97.81 209 THR A CA 1
ATOM 1699 C C . THR A 1 209 ? 5.393 -3.187 13.677 1.00 97.81 209 THR A C 1
ATOM 1701 O O . THR A 1 209 ? 5.019 -3.336 12.511 1.00 97.81 209 THR A O 1
ATOM 1704 N N . LYS A 1 210 ? 4.717 -3.686 14.708 1.00 98.25 210 LYS A N 1
ATOM 1705 C CA . LYS A 1 210 ? 3.520 -4.526 14.617 1.00 98.25 210 LYS A CA 1
ATOM 1706 C C . LYS A 1 210 ? 2.320 -3.787 15.202 1.00 98.25 210 LYS A C 1
ATOM 1708 O O . LYS A 1 210 ? 2.355 -3.322 16.342 1.00 98.25 210 LYS A O 1
ATOM 1713 N N . ILE A 1 211 ? 1.246 -3.682 14.425 1.00 98.31 211 ILE A N 1
ATOM 1714 C CA . ILE A 1 211 ? -0.015 -3.052 14.825 1.00 98.31 211 ILE A CA 1
ATOM 1715 C C . ILE A 1 211 ? -1.036 -4.132 15.166 1.00 98.31 211 ILE A C 1
ATOM 1717 O O . ILE A 1 211 ? -1.272 -5.046 14.378 1.00 98.31 211 ILE A O 1
ATOM 1721 N N . TYR A 1 212 ? -1.695 -3.965 16.312 1.00 98.56 212 TYR A N 1
ATOM 1722 C CA . TYR A 1 212 ? -2.788 -4.821 16.766 1.00 98.56 212 TYR A CA 1
ATOM 1723 C C . TYR A 1 212 ? -4.054 -3.987 16.929 1.00 98.56 212 TYR A C 1
ATOM 1725 O O . TYR A 1 212 ? -4.104 -3.040 17.721 1.00 98.56 212 TYR A O 1
ATOM 1733 N N . GLY A 1 213 ? -5.082 -4.337 16.171 1.00 98.50 213 GLY A N 1
ATOM 1734 C CA . GLY A 1 213 ? -6.374 -3.678 16.144 1.00 98.50 213 GLY A CA 1
ATOM 1735 C C . GLY A 1 213 ? -7.333 -4.196 17.216 1.00 9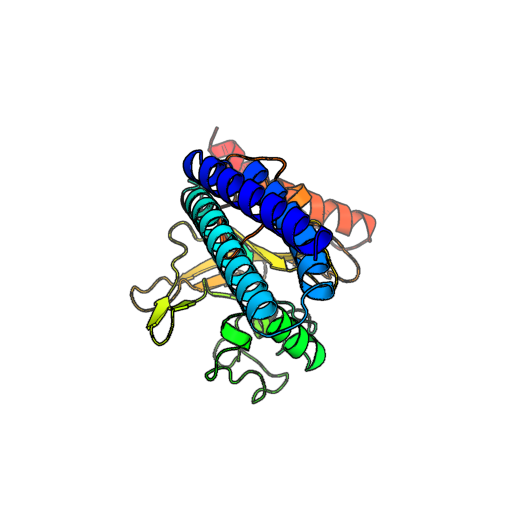8.50 213 GLY A C 1
ATOM 1736 O O . GLY A 1 213 ? -7.308 -5.359 17.613 1.00 98.50 213 GLY A O 1
ATOM 1737 N N . ASP A 1 214 ? -8.229 -3.331 17.676 1.00 98.19 214 ASP A N 1
ATOM 1738 C CA . ASP A 1 214 ? -9.357 -3.714 18.516 1.00 98.19 214 ASP A CA 1
ATOM 1739 C C . ASP A 1 214 ? -10.462 -4.311 17.641 1.00 98.19 214 ASP A C 1
ATOM 1741 O O . ASP A 1 214 ? -11.147 -3.590 16.921 1.00 98.19 214 ASP A O 1
ATOM 1745 N N . ARG A 1 215 ? -10.694 -5.622 17.729 1.00 96.12 215 ARG A N 1
ATOM 1746 C CA . ARG A 1 215 ? -11.719 -6.313 16.928 1.00 96.12 215 ARG A CA 1
ATOM 1747 C C . ARG A 1 215 ? -13.118 -5.695 17.056 1.00 96.12 215 ARG A C 1
ATOM 1749 O O . ARG A 1 215 ? -13.870 -5.654 16.082 1.00 96.12 215 ARG A O 1
ATOM 1756 N N . THR A 1 216 ? -13.459 -5.148 18.224 1.00 95.50 216 THR A N 1
ATOM 1757 C CA . THR A 1 216 ? -14.768 -4.521 18.465 1.00 95.50 216 THR A CA 1
ATOM 1758 C C . THR A 1 216 ? -14.904 -3.153 17.798 1.00 95.50 216 THR A C 1
ATOM 1760 O O . THR A 1 216 ? -16.023 -2.752 17.498 1.00 95.50 216 THR A O 1
ATOM 1763 N N . LYS A 1 217 ? -13.787 -2.495 17.446 1.00 96.94 217 LYS A N 1
ATOM 1764 C CA . LYS A 1 217 ? -13.733 -1.160 16.813 1.00 96.94 217 LYS A CA 1
ATOM 1765 C C . LYS A 1 217 ? -13.199 -1.160 15.375 1.00 96.94 217 LYS A C 1
ATOM 1767 O O . LYS A 1 217 ? -13.553 -0.281 14.607 1.00 96.94 217 LYS A O 1
ATOM 1772 N N . SER A 1 218 ? -12.453 -2.174 14.951 1.00 98.00 218 SER A N 1
ATOM 1773 C CA . SER A 1 218 ? -11.933 -2.288 13.582 1.00 98.00 218 SER A CA 1
ATOM 1774 C C . SER A 1 218 ? -13.016 -2.611 12.552 1.00 98.00 218 SER A C 1
ATOM 1776 O O . SER A 1 218 ? -13.862 -3.474 12.777 1.00 98.00 218 SER A O 1
ATOM 1778 N N . ILE A 1 219 ? -12.988 -1.949 11.404 1.00 97.50 219 ILE A N 1
ATOM 1779 C CA . ILE A 1 219 ? -13.949 -2.153 10.319 1.00 97.50 219 ILE A CA 1
ATOM 1780 C C . ILE A 1 219 ? -13.336 -3.114 9.306 1.00 97.50 219 ILE A C 1
ATOM 1782 O O . ILE A 1 219 ? -12.253 -2.865 8.785 1.00 97.50 219 ILE A O 1
ATOM 1786 N N . GLU A 1 220 ? -14.043 -4.196 9.013 1.00 96.50 220 GLU A N 1
ATOM 1787 C CA . GLU A 1 220 ? -13.788 -5.024 7.840 1.00 96.50 220 GLU A CA 1
ATOM 1788 C C . GLU A 1 220 ? -14.687 -4.543 6.700 1.00 96.50 220 GLU A C 1
ATOM 1790 O O . GLU A 1 220 ? -15.864 -4.237 6.929 1.00 96.50 220 GLU A O 1
ATOM 1795 N N . ILE A 1 221 ? -14.129 -4.452 5.491 1.00 95.56 221 ILE A N 1
ATOM 1796 C CA . ILE A 1 221 ? -14.885 -4.100 4.294 1.00 95.56 221 ILE A CA 1
ATOM 1797 C C . ILE A 1 221 ? -15.060 -5.345 3.442 1.00 95.56 221 ILE A C 1
ATOM 1799 O O . ILE A 1 221 ? -14.084 -5.960 3.013 1.00 95.56 221 ILE A O 1
ATOM 1803 N N . ASP A 1 222 ? -16.319 -5.677 3.176 1.00 90.94 222 ASP A N 1
ATOM 1804 C CA . ASP A 1 222 ? -16.664 -6.614 2.117 1.00 90.94 222 ASP A CA 1
ATOM 1805 C C . ASP A 1 222 ? -16.430 -5.921 0.777 1.00 90.94 222 ASP A C 1
ATOM 1807 O O . ASP A 1 222 ? -17.294 -5.226 0.236 1.00 90.94 222 ASP A O 1
ATOM 1811 N N . TYR A 1 223 ? -15.194 -6.029 0.301 1.00 90.31 223 TYR A N 1
ATOM 1812 C CA . TYR A 1 223 ? -14.752 -5.311 -0.878 1.00 90.31 223 TYR A CA 1
ATOM 1813 C C . TYR A 1 223 ? -15.344 -5.878 -2.165 1.00 90.31 223 TYR A C 1
ATOM 1815 O O . TYR A 1 223 ? -15.048 -5.311 -3.210 1.00 90.31 223 TYR A O 1
ATOM 1823 N N . ASP A 1 224 ? -16.136 -6.955 -2.151 1.00 89.81 224 ASP A N 1
ATOM 1824 C CA . ASP A 1 224 ? -16.873 -7.410 -3.335 1.00 89.81 224 ASP A CA 1
ATOM 1825 C C . ASP A 1 224 ? -18.138 -6.578 -3.551 1.00 89.81 224 ASP A C 1
ATOM 1827 O O . ASP A 1 224 ? -18.426 -6.191 -4.684 1.00 89.81 224 ASP A O 1
ATOM 1831 N N . GLU A 1 225 ? -18.813 -6.209 -2.463 1.00 89.62 225 GLU A N 1
ATOM 1832 C CA . GLU A 1 225 ? -20.023 -5.382 -2.490 1.00 89.62 225 GLU A CA 1
ATOM 1833 C C . GLU A 1 225 ? -19.727 -3.883 -2.384 1.00 89.62 225 GLU A C 1
ATOM 1835 O O . GLU A 1 225 ? -20.379 -3.070 -3.037 1.00 89.62 225 GLU A O 1
ATOM 1840 N N . VAL A 1 226 ? -18.735 -3.498 -1.577 1.00 92.00 226 VAL A N 1
ATOM 1841 C CA . VAL A 1 226 ? -18.432 -2.095 -1.281 1.00 92.00 226 VAL A CA 1
ATOM 1842 C C . VAL A 1 226 ? -17.045 -1.716 -1.772 1.00 92.00 226 VAL A C 1
ATOM 1844 O O . VAL A 1 226 ? -16.019 -2.114 -1.223 1.00 92.00 226 VAL A O 1
ATOM 1847 N N . LYS A 1 227 ? -17.013 -0.885 -2.817 1.00 94.19 227 LYS A N 1
ATOM 1848 C CA . LYS A 1 227 ? -15.779 -0.390 -3.433 1.00 94.19 227 LYS A CA 1
ATOM 1849 C C . LYS A 1 227 ? -15.498 1.032 -2.955 1.00 94.19 227 LYS A C 1
ATOM 1851 O O . LYS A 1 227 ? -16.075 1.988 -3.460 1.00 94.19 227 LYS A O 1
ATOM 1856 N N . VAL A 1 228 ? -14.583 1.170 -2.000 1.00 96.56 228 VAL A N 1
ATOM 1857 C CA . VAL A 1 228 ? -14.081 2.472 -1.534 1.00 96.56 228 VAL A CA 1
ATOM 1858 C C . VAL A 1 228 ? -12.637 2.616 -1.998 1.00 96.56 228 VAL A C 1
ATOM 1860 O O . VAL A 1 228 ? -11.794 1.794 -1.631 1.00 96.56 228 VAL A O 1
ATOM 1863 N N . LYS A 1 229 ? -12.337 3.625 -2.823 1.00 97.94 229 LYS A N 1
ATOM 1864 C CA . LYS A 1 229 ? -10.988 3.818 -3.373 1.00 97.94 229 LYS A CA 1
ATOM 1865 C C . LYS A 1 229 ? -10.157 4.699 -2.450 1.00 97.94 229 LYS A C 1
ATOM 1867 O O . LYS A 1 229 ? -10.617 5.719 -1.953 1.00 97.94 229 LYS A O 1
ATOM 1872 N N . PHE A 1 230 ? -8.905 4.319 -2.231 1.00 98.25 230 PHE A N 1
ATOM 1873 C CA . PHE A 1 230 ? -7.995 5.050 -1.347 1.00 98.25 230 PHE A CA 1
ATOM 1874 C C . PHE A 1 230 ? -7.685 6.465 -1.860 1.00 98.25 230 PHE A C 1
ATOM 1876 O O . PHE A 1 230 ? -7.652 7.421 -1.084 1.00 98.25 230 PHE A O 1
ATOM 1883 N N . TRP A 1 231 ? -7.477 6.598 -3.171 1.00 97.50 231 TRP A N 1
ATOM 1884 C CA . TRP A 1 231 ? -7.069 7.855 -3.803 1.00 97.50 231 TRP A CA 1
ATOM 1885 C C . TRP A 1 231 ? -8.169 8.917 -3.850 1.00 97.50 231 TRP A C 1
ATOM 1887 O O . TRP A 1 231 ? -7.854 10.083 -4.055 1.00 97.50 231 TRP A O 1
ATOM 1897 N N . ASP A 1 232 ? -9.424 8.552 -3.576 1.00 97.38 232 ASP A N 1
ATOM 1898 C CA . ASP A 1 232 ? -10.520 9.521 -3.449 1.00 97.38 232 ASP A CA 1
ATOM 1899 C C . ASP A 1 232 ? -10.363 10.397 -2.190 1.00 97.38 232 ASP A C 1
ATOM 1901 O O . ASP A 1 232 ? -10.927 11.488 -2.108 1.00 97.38 232 ASP A O 1
ATOM 1905 N N . TYR A 1 233 ? -9.572 9.942 -1.209 1.00 97.38 233 TYR A N 1
ATOM 1906 C CA . TYR A 1 233 ? -9.408 10.612 0.087 1.00 97.38 233 TYR A CA 1
ATOM 1907 C C . TYR A 1 233 ? -7.978 11.063 0.369 1.00 97.38 233 TYR A C 1
ATOM 1909 O O . TYR A 1 233 ? -7.768 11.945 1.201 1.00 97.38 233 TYR A O 1
ATOM 1917 N N . TYR A 1 234 ? -6.991 10.453 -0.286 1.00 96.31 234 TYR A N 1
ATOM 1918 C CA . TYR A 1 234 ? -5.584 10.679 0.003 1.00 96.31 234 TYR A CA 1
ATOM 1919 C C . TYR A 1 234 ? -4.841 11.346 -1.150 1.00 96.31 234 TYR A C 1
ATOM 1921 O O . TYR A 1 234 ? -4.993 10.979 -2.312 1.00 96.31 234 TYR A O 1
ATOM 1929 N N . LYS A 1 235 ? -3.947 12.272 -0.791 1.00 92.94 235 LYS A N 1
ATOM 1930 C CA . LYS A 1 235 ? -3.118 13.043 -1.719 1.00 92.94 235 LYS A CA 1
ATOM 1931 C C . LYS A 1 235 ? -1.629 12.871 -1.412 1.00 92.94 235 LYS A C 1
ATOM 1933 O O . LYS A 1 235 ? -1.199 12.885 -0.250 1.00 92.94 235 LYS A O 1
ATOM 1938 N N . ASN A 1 236 ? -0.826 12.722 -2.464 1.00 91.38 236 ASN A N 1
ATOM 1939 C CA . ASN A 1 236 ? 0.626 12.601 -2.350 1.00 91.38 236 ASN A CA 1
ATOM 1940 C C . ASN A 1 236 ? 1.274 13.926 -1.898 1.00 91.38 236 ASN A C 1
ATOM 1942 O O . ASN A 1 236 ? 0.824 15.022 -2.228 1.00 91.38 236 ASN A O 1
ATOM 1946 N N . ALA A 1 237 ? 2.362 13.835 -1.131 1.00 84.31 237 ALA A N 1
ATOM 1947 C CA . ALA A 1 237 ? 3.137 14.994 -0.699 1.00 84.31 237 ALA A CA 1
ATOM 1948 C C . ALA A 1 237 ? 3.805 15.702 -1.884 1.00 84.31 237 ALA A C 1
ATOM 1950 O O . ALA A 1 237 ? 4.637 15.137 -2.603 1.00 84.31 237 ALA A O 1
ATOM 1951 N N . GLY A 1 238 ? 3.513 16.996 -2.010 1.00 79.00 238 GLY A N 1
ATOM 1952 C CA . GLY A 1 238 ? 4.104 17.868 -3.022 1.00 79.00 238 GLY A CA 1
ATOM 1953 C C . GLY A 1 238 ? 3.526 17.694 -4.426 1.00 79.00 238 GLY A C 1
ATOM 1954 O O . GLY A 1 238 ? 4.006 18.369 -5.329 1.00 79.00 238 GLY A O 1
ATOM 1955 N N . ASP A 1 239 ? 2.534 16.817 -4.606 1.00 81.12 239 ASP A N 1
ATOM 1956 C CA . ASP A 1 239 ? 1.718 16.740 -5.816 1.00 81.12 239 ASP A CA 1
ATOM 1957 C C . ASP A 1 239 ? 0.376 16.062 -5.506 1.00 81.12 239 ASP A C 1
ATOM 1959 O O . ASP A 1 239 ? 0.292 14.844 -5.346 1.00 81.12 239 ASP A O 1
ATOM 1963 N N . GLU A 1 240 ? -0.679 16.867 -5.404 1.00 82.00 240 GLU A N 1
ATOM 1964 C CA . GLU A 1 240 ? -2.010 16.392 -5.025 1.00 82.00 240 GLU A CA 1
ATOM 1965 C C . GLU A 1 240 ? -2.720 15.594 -6.122 1.00 82.00 240 GLU A C 1
ATOM 1967 O O . GLU A 1 240 ? -3.632 14.832 -5.809 1.00 82.00 240 GLU A O 1
ATOM 1972 N N . ASN A 1 241 ? -2.305 15.750 -7.381 1.00 84.94 241 ASN A N 1
ATOM 1973 C CA . ASN A 1 241 ? -2.924 15.079 -8.525 1.00 84.94 241 ASN A CA 1
ATOM 1974 C C . ASN A 1 241 ? -2.196 13.781 -8.899 1.00 84.94 241 ASN A C 1
ATOM 1976 O O . ASN A 1 241 ? -2.671 13.012 -9.736 1.00 84.94 241 ASN A O 1
ATOM 1980 N N . LEU A 1 242 ? -1.033 13.525 -8.295 1.00 88.00 242 LEU A N 1
ATOM 1981 C CA . LEU A 1 242 ? -0.258 12.325 -8.554 1.00 88.00 242 LEU A CA 1
ATOM 1982 C C . LEU A 1 242 ? -0.913 11.099 -7.907 1.00 88.00 242 LEU A C 1
ATOM 1984 O O . LEU A 1 242 ? -0.906 10.953 -6.685 1.00 88.00 242 LEU A O 1
ATOM 1988 N N . ILE A 1 243 ? -1.362 10.156 -8.733 1.00 91.44 243 ILE A N 1
ATOM 1989 C CA . ILE A 1 243 ? -1.850 8.841 -8.300 1.00 91.44 243 ILE A CA 1
ATOM 1990 C C . ILE A 1 243 ? -0.715 7.821 -8.418 1.00 91.44 243 ILE A C 1
ATOM 1992 O O . ILE A 1 243 ? -0.513 7.190 -9.455 1.00 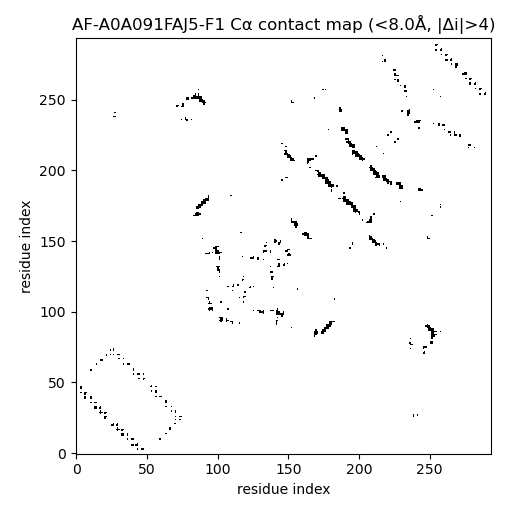91.44 243 ILE A O 1
ATOM 1996 N N . LEU A 1 244 ? 0.066 7.676 -7.348 1.00 90.88 244 LEU A N 1
ATOM 1997 C CA . LEU A 1 244 ? 1.198 6.750 -7.311 1.00 90.88 244 LEU A CA 1
ATOM 1998 C C . LEU A 1 244 ? 1.533 6.348 -5.876 1.00 90.88 244 LEU A C 1
ATOM 2000 O O . LEU A 1 244 ? 1.894 7.203 -5.067 1.00 90.88 244 LEU A O 1
ATOM 2004 N N . TRP A 1 245 ? 1.483 5.047 -5.565 1.00 91.38 245 TRP A N 1
ATOM 2005 C CA . TRP A 1 245 ? 1.933 4.551 -4.259 1.00 91.38 245 TRP A CA 1
ATOM 2006 C C . TRP A 1 245 ? 3.453 4.375 -4.173 1.00 91.38 245 TRP A C 1
ATOM 2008 O O . TRP A 1 245 ? 4.027 4.643 -3.120 1.00 91.38 245 TRP A O 1
ATOM 2018 N N . ALA A 1 246 ? 4.097 3.957 -5.267 1.00 88.00 246 ALA A N 1
ATOM 2019 C CA . ALA A 1 246 ? 5.531 3.645 -5.317 1.00 88.00 246 ALA A CA 1
ATOM 2020 C C . ALA A 1 246 ? 5.917 2.418 -4.444 1.00 88.00 246 ALA A C 1
ATOM 2022 O O . ALA A 1 246 ? 5.056 1.562 -4.201 1.00 88.00 246 ALA A O 1
ATOM 2023 N N . SER A 1 247 ? 7.180 2.236 -4.041 1.00 83.75 247 SER A N 1
ATOM 2024 C CA . SER A 1 247 ? 7.656 1.018 -3.347 1.00 83.75 247 SER A CA 1
ATOM 2025 C C . SER A 1 247 ? 7.382 0.979 -1.848 1.00 83.75 247 SER A C 1
ATOM 2027 O O . SER A 1 247 ? 7.316 -0.120 -1.299 1.00 83.75 247 SER A O 1
ATOM 2029 N N . GLY A 1 248 ? 7.168 2.125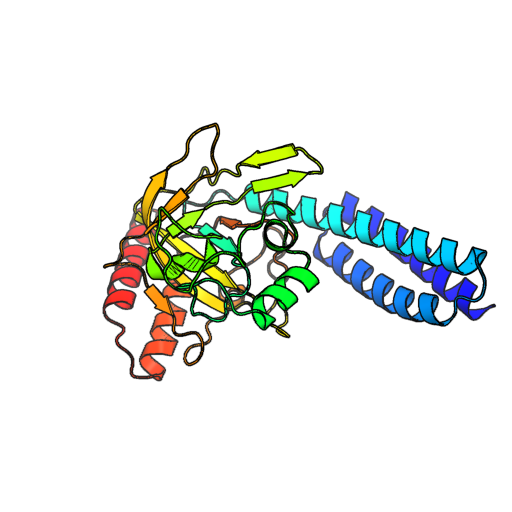 -1.193 1.00 89.19 248 GLY A N 1
ATOM 2030 C CA . GLY A 1 248 ? 6.910 2.182 0.249 1.00 89.19 248 GLY A CA 1
ATOM 2031 C C . GLY A 1 248 ? 5.780 1.244 0.698 1.00 89.19 248 GLY A C 1
ATOM 2032 O O . GLY A 1 248 ? 4.791 1.072 -0.012 1.00 89.19 248 GLY A O 1
ATOM 2033 N N . LEU A 1 249 ? 5.909 0.628 1.876 1.00 93.06 249 LEU A N 1
ATOM 2034 C CA . LEU A 1 249 ? 4.911 -0.324 2.398 1.00 93.06 249 LEU A CA 1
ATOM 2035 C C . LEU A 1 249 ? 3.785 0.344 3.191 1.00 93.06 249 LEU A C 1
ATOM 2037 O O . LEU A 1 249 ? 2.727 -0.247 3.390 1.00 93.06 249 LEU A O 1
ATOM 2041 N N . PHE A 1 250 ? 3.987 1.587 3.617 1.00 95.25 250 PHE A N 1
ATOM 2042 C CA . PHE A 1 250 ? 2.999 2.344 4.366 1.00 95.25 250 PHE A CA 1
ATOM 2043 C C . PHE A 1 250 ? 3.161 3.846 4.156 1.00 95.25 250 PHE A C 1
ATOM 2045 O O . PHE A 1 250 ? 4.185 4.313 3.654 1.00 95.25 250 PHE A O 1
ATOM 2052 N N . ARG A 1 251 ? 2.131 4.595 4.548 1.00 95.06 251 ARG A N 1
ATOM 2053 C CA . ARG A 1 251 ? 2.068 6.058 4.512 1.00 95.06 251 ARG A CA 1
ATOM 2054 C C . ARG A 1 251 ? 1.493 6.579 5.813 1.00 95.06 251 ARG A C 1
ATOM 2056 O O . ARG A 1 251 ? 0.547 6.001 6.340 1.00 95.06 251 ARG A O 1
ATOM 2063 N N . TYR A 1 252 ? 2.026 7.690 6.292 1.00 95.56 252 TYR A N 1
ATOM 2064 C CA . TYR A 1 252 ? 1.389 8.463 7.347 1.00 95.56 252 TYR A CA 1
ATOM 2065 C C . TYR A 1 252 ? 0.194 9.224 6.757 1.00 95.56 252 TYR A C 1
ATOM 2067 O O . TYR A 1 252 ? 0.304 9.798 5.668 1.00 95.56 252 TYR A O 1
ATOM 2075 N N . VAL A 1 253 ? -0.954 9.183 7.438 1.00 95.94 253 VAL A N 1
ATOM 2076 C CA . VAL A 1 253 ? -2.192 9.837 6.978 1.00 95.94 253 VAL A CA 1
ATOM 2077 C C . VAL A 1 253 ? -2.787 10.734 8.064 1.00 95.94 253 VAL A C 1
ATOM 2079 O O . VAL A 1 253 ? -2.684 10.435 9.254 1.00 95.94 253 VAL A O 1
ATOM 2082 N N . SER A 1 254 ? -3.406 11.841 7.658 1.00 95.81 254 SER A N 1
ATOM 2083 C CA . SER A 1 254 ? -3.974 12.807 8.601 1.00 95.81 254 SER A CA 1
ATOM 2084 C C . SER A 1 254 ? -5.278 12.313 9.225 1.00 95.81 254 SER A C 1
ATOM 2086 O O . SER A 1 254 ? -5.919 11.386 8.717 1.00 95.81 254 SER A O 1
ATOM 2088 N N . ASP A 1 255 ? -5.697 12.945 10.322 1.00 97.19 255 ASP A N 1
ATOM 2089 C CA . ASP A 1 255 ? -6.994 12.647 10.939 1.00 97.19 255 ASP A CA 1
ATOM 2090 C C . ASP A 1 255 ? -8.152 12.983 9.990 1.00 97.19 255 ASP A C 1
ATOM 2092 O O . ASP A 1 255 ? -9.117 12.228 9.913 1.00 97.19 255 ASP A O 1
ATOM 2096 N N . GLU A 1 256 ? -8.040 14.065 9.215 1.00 96.81 256 GLU A N 1
ATOM 2097 C CA . GLU A 1 256 ? -9.025 14.451 8.200 1.00 96.81 256 GLU A CA 1
ATOM 2098 C C . GLU A 1 256 ? -9.125 13.402 7.092 1.00 96.81 256 GLU A C 1
ATOM 2100 O O . GLU A 1 256 ? -10.225 13.071 6.654 1.00 96.81 256 GLU A O 1
ATOM 2105 N N . THR A 1 257 ? -7.989 12.842 6.664 1.00 97.38 257 THR A N 1
ATOM 2106 C CA . THR A 1 257 ? -7.969 11.760 5.671 1.00 97.38 257 THR A CA 1
ATOM 2107 C C . THR A 1 257 ? -8.724 10.545 6.202 1.00 97.38 257 THR A C 1
ATOM 2109 O O . THR A 1 257 ? -9.590 10.012 5.510 1.00 97.38 257 THR A O 1
ATOM 2112 N N . VAL A 1 258 ? -8.442 10.119 7.441 1.00 98.38 258 VAL A N 1
ATOM 2113 C CA . VAL A 1 258 ? -9.152 8.988 8.059 1.00 98.38 258 VAL A CA 1
ATOM 2114 C C . VAL A 1 258 ? -10.637 9.291 8.219 1.00 98.38 258 VAL A C 1
ATOM 2116 O O . VAL A 1 258 ? -11.462 8.446 7.882 1.00 98.38 258 VAL A O 1
ATOM 2119 N N . LEU A 1 259 ? -11.000 10.488 8.682 1.00 98.50 259 LEU A N 1
ATOM 2120 C CA . LEU A 1 259 ? -12.397 10.889 8.821 1.00 98.50 259 LEU A CA 1
ATOM 2121 C C . LEU A 1 259 ? -13.140 10.805 7.481 1.00 98.50 259 LEU A C 1
ATOM 2123 O O . LEU A 1 259 ? -14.247 10.270 7.426 1.00 98.50 259 LEU A O 1
ATOM 2127 N N . ASN A 1 260 ? -12.531 11.292 6.400 1.00 98.44 260 ASN A N 1
ATOM 2128 C CA . ASN A 1 260 ? -13.129 11.251 5.068 1.00 98.44 260 ASN A CA 1
ATOM 2129 C C . ASN A 1 260 ? -13.244 9.818 4.532 1.00 98.44 260 ASN A C 1
ATOM 2131 O O . ASN A 1 260 ? -14.289 9.465 3.989 1.00 98.44 260 ASN A O 1
ATOM 2135 N N . VAL A 1 261 ? -12.236 8.970 4.768 1.00 98.50 261 VAL A N 1
ATOM 2136 C CA . VAL A 1 261 ? -12.314 7.527 4.488 1.00 98.50 261 VAL A CA 1
ATOM 2137 C C . VAL A 1 261 ? -13.499 6.899 5.225 1.00 98.50 261 VAL A C 1
ATOM 2139 O O . VAL A 1 261 ? -14.322 6.230 4.605 1.00 98.50 261 VAL A O 1
ATOM 2142 N N . LEU A 1 262 ? -13.631 7.133 6.534 1.00 98.44 262 LEU A N 1
ATOM 2143 C CA . LEU A 1 262 ? -14.716 6.571 7.344 1.00 98.44 262 LEU A CA 1
ATOM 2144 C C . LEU A 1 262 ? -16.093 7.044 6.861 1.00 98.44 262 LEU A C 1
ATOM 2146 O O . LEU A 1 262 ? -17.016 6.235 6.774 1.00 98.44 262 LEU A O 1
ATOM 2150 N N . LYS A 1 263 ? -16.228 8.327 6.499 1.00 98.25 263 LYS A N 1
ATOM 2151 C CA . LYS A 1 263 ? -17.451 8.882 5.895 1.00 98.25 263 LYS A CA 1
ATOM 2152 C C . LYS A 1 263 ? -17.785 8.199 4.570 1.00 98.25 263 LYS A C 1
ATOM 2154 O O . LYS A 1 263 ? -18.926 7.785 4.387 1.00 98.25 263 LYS A O 1
ATOM 2159 N N . GLY A 1 264 ? -16.787 8.004 3.710 1.00 97.81 264 GLY A N 1
ATOM 2160 C CA . GLY A 1 264 ? -16.930 7.285 2.446 1.00 97.81 264 GLY A CA 1
ATOM 2161 C C . GLY A 1 264 ? -17.413 5.846 2.617 1.00 97.81 264 GLY A C 1
ATOM 2162 O O . GLY A 1 264 ? -18.373 5.429 1.973 1.00 97.81 264 GLY A O 1
ATOM 2163 N N . ILE A 1 265 ? -16.807 5.097 3.544 1.00 97.50 265 ILE A N 1
ATOM 2164 C CA . ILE A 1 265 ? -17.246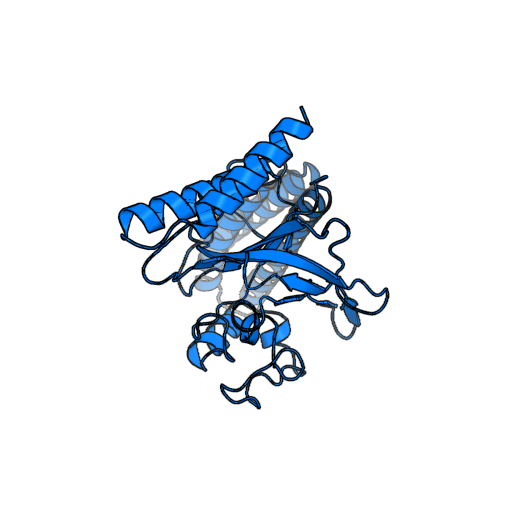 3.730 3.868 1.00 97.50 265 ILE A CA 1
ATOM 2165 C C . ILE A 1 265 ? -18.681 3.747 4.415 1.00 97.50 265 ILE A C 1
ATOM 2167 O O . ILE A 1 265 ? -19.511 2.938 4.000 1.00 97.50 265 ILE A O 1
ATOM 2171 N N . GLY A 1 266 ? -18.992 4.676 5.325 1.00 97.00 266 GLY A N 1
ATOM 2172 C CA . GLY A 1 266 ? -20.323 4.813 5.916 1.00 97.00 266 GLY A CA 1
ATOM 2173 C C . GLY A 1 266 ? -21.414 5.091 4.882 1.00 97.00 266 GLY A C 1
ATOM 2174 O O . GLY A 1 266 ? -22.486 4.492 4.952 1.00 97.00 266 GLY A O 1
ATOM 2175 N N . GLU A 1 267 ? -21.136 5.948 3.901 1.00 96.50 267 GLU A N 1
ATOM 2176 C CA . GLU A 1 267 ? -22.050 6.235 2.794 1.00 96.50 267 GLU A CA 1
ATOM 2177 C C . GLU A 1 267 ? -22.306 4.992 1.933 1.00 96.50 267 GLU A C 1
ATOM 2179 O O . GLU A 1 267 ? -23.462 4.639 1.693 1.00 96.50 267 GLU A O 1
ATOM 2184 N N . GLN A 1 268 ? -21.254 4.266 1.542 1.00 95.38 268 GLN A N 1
ATOM 2185 C CA . GLN A 1 268 ? -21.399 3.049 0.738 1.00 95.38 268 GLN A CA 1
ATOM 2186 C C . GLN A 1 268 ? -22.165 1.943 1.481 1.00 95.38 268 GLN A C 1
ATOM 2188 O O . GLN A 1 268 ? -23.038 1.297 0.898 1.00 95.38 268 GLN A O 1
ATOM 2193 N N . TYR A 1 269 ? -21.913 1.750 2.782 1.00 94.81 269 TYR A N 1
ATOM 2194 C CA . TYR A 1 269 ? -22.687 0.793 3.580 1.00 94.81 269 TYR A CA 1
ATOM 2195 C C . TYR A 1 269 ? -24.136 1.204 3.767 1.00 94.81 269 TYR A C 1
ATOM 2197 O O . TYR A 1 269 ? -25.011 0.347 3.655 1.00 94.81 269 TYR A O 1
ATOM 2205 N N . LYS A 1 270 ? -24.410 2.492 3.985 1.00 92.94 270 LYS A N 1
ATOM 2206 C CA . LYS A 1 270 ? -25.783 2.992 4.050 1.00 92.94 270 LYS A CA 1
ATOM 2207 C C . LYS A 1 270 ? -26.527 2.710 2.742 1.00 92.94 270 LYS A C 1
ATOM 2209 O O . LYS A 1 270 ? -27.640 2.194 2.785 1.00 92.94 270 LYS A O 1
ATOM 2214 N N . ASN A 1 271 ? -25.900 2.992 1.601 1.00 91.44 271 ASN A N 1
ATOM 2215 C CA . ASN A 1 271 ? -26.482 2.748 0.279 1.00 91.44 271 ASN A CA 1
ATOM 2216 C C . ASN A 1 271 ? -26.698 1.252 -0.000 1.00 91.44 271 ASN A C 1
ATOM 2218 O O . ASN A 1 271 ? -27.631 0.891 -0.710 1.00 91.44 271 ASN A O 1
ATOM 2222 N N . SER A 1 272 ? -25.883 0.388 0.609 1.00 89.44 272 SER A N 1
ATOM 2223 C CA . SER A 1 272 ? -25.985 -1.073 0.500 1.00 89.44 272 SER A CA 1
ATOM 2224 C C . SER A 1 272 ? -26.878 -1.713 1.578 1.00 89.44 272 SER A C 1
ATOM 2226 O O . SER A 1 272 ? -26.922 -2.934 1.690 1.00 89.44 272 SER A O 1
ATOM 2228 N N . GLY A 1 273 ? -27.558 -0.920 2.419 1.00 87.69 273 GLY A N 1
ATOM 2229 C CA . GLY A 1 273 ? -28.426 -1.423 3.495 1.00 87.69 273 GLY A CA 1
ATOM 2230 C C . GLY A 1 273 ? -27.695 -2.131 4.647 1.00 87.69 273 GLY A C 1
ATOM 2231 O O . GLY A 1 273 ? -28.320 -2.842 5.434 1.00 87.69 273 GLY A O 1
ATOM 2232 N N . ARG A 1 274 ? -26.374 -1.957 4.762 1.00 89.81 274 ARG A N 1
ATOM 2233 C CA . ARG A 1 274 ? -25.530 -2.596 5.782 1.00 89.81 274 ARG A CA 1
ATOM 2234 C C . ARG A 1 274 ? -25.504 -1.790 7.084 1.00 89.81 274 ARG A C 1
ATOM 2236 O O . ARG A 1 274 ? -25.788 -0.593 7.120 1.00 89.81 274 ARG A O 1
ATOM 2243 N N . ASN A 1 275 ? -25.135 -2.453 8.182 1.00 90.12 275 ASN A N 1
ATOM 2244 C CA . ASN A 1 275 ? -25.005 -1.802 9.485 1.00 90.12 275 ASN A CA 1
ATOM 2245 C C . ASN A 1 275 ? -23.854 -0.779 9.477 1.00 90.12 275 ASN A C 1
ATOM 2247 O O . ASN A 1 275 ? -22.714 -1.108 9.154 1.00 90.12 275 ASN A O 1
ATOM 2251 N N . VAL A 1 276 ? -24.161 0.451 9.890 1.00 94.50 276 VAL A N 1
ATOM 2252 C CA . VAL A 1 276 ? -23.212 1.573 9.947 1.00 94.50 276 VAL A CA 1
ATOM 2253 C C . VAL A 1 276 ? -22.889 2.031 11.371 1.00 94.50 276 VAL A C 1
ATOM 2255 O O . VAL A 1 276 ? -22.093 2.950 11.532 1.00 94.50 276 VAL A O 1
ATOM 2258 N N . SER A 1 277 ? -23.461 1.416 12.413 1.00 94.25 277 SER A N 1
ATOM 2259 C CA . SER A 1 277 ? -23.360 1.895 13.803 1.00 94.25 277 SER A CA 1
ATOM 2260 C C . SER A 1 277 ? -21.908 2.058 14.246 1.00 94.25 277 SER A C 1
ATOM 2262 O O . SER A 1 277 ? -21.506 3.129 14.693 1.00 94.25 277 SER A O 1
ATOM 2264 N N . LYS A 1 278 ? -21.095 1.027 14.002 1.00 93.94 278 LYS A N 1
ATOM 2265 C CA . LYS A 1 278 ? -19.663 1.029 14.309 1.00 93.94 278 LYS A CA 1
ATOM 2266 C C . LYS A 1 278 ? -18.916 2.148 13.580 1.00 93.94 278 LYS A C 1
ATOM 2268 O O . LYS A 1 278 ? -18.087 2.827 14.172 1.00 93.94 278 LYS A O 1
ATOM 2273 N N . ILE A 1 279 ? -19.236 2.370 12.305 1.00 97.00 279 ILE A N 1
ATOM 2274 C CA . ILE A 1 279 ? -18.616 3.424 11.491 1.00 97.00 279 ILE A CA 1
ATOM 2275 C C . ILE A 1 279 ? -18.987 4.803 12.028 1.00 97.00 279 ILE A C 1
ATOM 2277 O O . ILE A 1 279 ? -18.111 5.648 12.175 1.00 97.00 279 ILE A O 1
ATOM 2281 N N . ILE A 1 280 ? -20.259 5.023 12.365 1.00 97.75 280 ILE A N 1
ATOM 2282 C CA . ILE A 1 280 ? -20.740 6.290 12.928 1.00 97.75 280 ILE A CA 1
ATOM 2283 C C . ILE A 1 280 ? -20.033 6.602 14.253 1.00 97.75 280 ILE A C 1
ATOM 2285 O O . ILE A 1 280 ? -19.654 7.749 14.481 1.00 97.75 280 ILE A O 1
ATOM 2289 N N . GLU A 1 281 ? -19.812 5.604 15.110 1.00 97.12 281 GLU A N 1
ATOM 2290 C CA . GLU A 1 281 ? -19.050 5.781 16.352 1.00 97.12 281 GLU A CA 1
ATOM 2291 C C . GLU A 1 281 ? -17.600 6.214 16.088 1.00 97.12 281 GLU A C 1
ATOM 2293 O O . GLU A 1 281 ? -17.117 7.155 16.719 1.00 97.12 281 GLU A O 1
ATOM 2298 N N . LEU A 1 282 ? -16.917 5.587 15.123 1.00 97.38 282 LEU A N 1
ATOM 2299 C CA . LEU A 1 282 ? -15.559 5.982 14.727 1.00 97.38 282 LEU A CA 1
ATOM 2300 C C . LEU A 1 282 ? -15.515 7.369 14.075 1.00 97.38 282 LEU A C 1
ATOM 2302 O O . LEU A 1 282 ? -14.589 8.130 14.346 1.00 97.38 282 LEU A O 1
ATOM 2306 N N . ILE A 1 283 ? -16.511 7.721 13.257 1.00 98.50 283 ILE A N 1
ATOM 2307 C CA . ILE A 1 283 ? -16.644 9.066 12.680 1.00 98.50 283 ILE A CA 1
ATOM 2308 C C . ILE A 1 283 ? -16.725 10.102 13.804 1.00 98.50 283 ILE A C 1
ATOM 2310 O O . ILE A 1 283 ? -15.922 11.031 13.818 1.00 98.50 283 ILE A O 1
ATOM 2314 N N . ARG A 1 284 ? -17.622 9.907 14.781 1.00 98.25 284 ARG A N 1
ATOM 2315 C CA . ARG A 1 284 ? -17.768 10.815 15.933 1.00 98.25 284 ARG A CA 1
ATOM 2316 C C . ARG A 1 284 ? -16.474 10.935 16.729 1.00 98.25 284 ARG A C 1
ATOM 2318 O O . ARG A 1 284 ? -16.060 12.040 17.063 1.00 98.25 284 ARG A O 1
ATOM 2325 N N . TYR A 1 285 ? -15.802 9.809 16.971 1.00 97.75 285 TYR A N 1
ATOM 2326 C CA . TYR A 1 285 ? -14.506 9.796 17.644 1.00 97.75 285 TYR A CA 1
ATOM 2327 C C . TYR A 1 285 ? -13.474 10.682 16.926 1.00 97.75 285 TYR A C 1
ATOM 2329 O O . TYR A 1 285 ? -12.802 11.481 17.576 1.00 97.75 285 TYR A O 1
ATOM 2337 N N . TYR A 1 286 ? -13.363 10.586 15.596 1.00 97.75 286 TYR A N 1
ATOM 2338 C CA . TYR A 1 286 ? -12.434 11.416 14.820 1.00 97.75 286 TYR A CA 1
ATOM 2339 C C . TYR A 1 286 ? -12.867 12.883 14.727 1.00 97.75 286 TYR A C 1
ATOM 2341 O O . TYR A 1 286 ? -12.011 13.766 14.746 1.00 97.75 286 TYR A O 1
ATOM 2349 N N . GLU A 1 287 ? -14.168 13.169 14.668 1.00 98.12 287 GLU A N 1
ATOM 2350 C CA . GLU A 1 287 ? -14.683 14.544 14.708 1.00 98.12 287 GLU A CA 1
ATOM 2351 C C . GLU A 1 287 ? -14.304 15.241 16.023 1.00 98.12 287 GLU A C 1
ATOM 2353 O O . GLU A 1 287 ? -13.780 16.356 15.993 1.00 98.12 287 GLU A O 1
ATOM 2358 N N . GLU A 1 288 ? -14.461 14.560 17.162 1.00 97.31 288 GLU A N 1
ATOM 2359 C CA . GLU A 1 288 ? -14.020 15.060 18.472 1.00 97.31 288 GLU A CA 1
ATOM 2360 C C . GLU A 1 288 ? -12.493 15.186 18.583 1.00 97.31 288 GLU A C 1
ATOM 2362 O O . GLU A 1 288 ? -11.970 16.101 19.224 1.00 97.31 288 GLU A O 1
ATOM 2367 N N . LEU A 1 289 ? -11.753 14.246 17.993 1.00 95.06 289 LEU A N 1
ATOM 2368 C CA . LEU A 1 289 ? -10.291 14.251 17.996 1.00 95.06 289 LEU A CA 1
ATOM 2369 C C . LEU A 1 289 ? -9.742 15.471 17.248 1.00 95.06 289 LEU A C 1
ATOM 2371 O O . LEU A 1 289 ? -8.832 16.137 17.740 1.00 95.06 289 LEU A O 1
ATOM 2375 N N . ILE A 1 290 ? -10.322 15.783 16.087 1.00 95.12 290 ILE A N 1
ATOM 2376 C CA . ILE A 1 290 ? -9.957 16.943 15.267 1.00 95.12 290 ILE A CA 1
ATOM 2377 C C . ILE A 1 290 ? -10.389 18.240 15.952 1.00 95.12 290 ILE A C 1
ATOM 2379 O O . ILE A 1 290 ? -9.626 19.206 15.955 1.00 95.12 290 ILE A O 1
ATOM 2383 N N . SER A 1 291 ? -11.578 18.284 16.566 1.00 94.50 291 SER A N 1
ATOM 2384 C CA . SER A 1 291 ? -12.049 19.497 17.246 1.00 94.50 291 SER A CA 1
ATOM 2385 C C . SER A 1 291 ? -11.162 19.890 18.427 1.00 94.50 291 SER A C 1
ATOM 2387 O O . SER A 1 291 ? -10.995 21.074 18.676 1.00 94.50 291 SER A O 1
ATOM 2389 N N . LYS A 1 292 ? -10.563 18.922 19.134 1.00 91.06 292 LYS A N 1
ATOM 2390 C CA . LYS A 1 292 ? -9.645 19.169 20.265 1.00 91.06 292 LYS A CA 1
ATOM 2391 C C . LYS A 1 292 ? -8.270 19.711 19.855 1.00 91.06 292 LYS A C 1
ATOM 2393 O O . LYS A 1 292 ? -7.512 20.128 20.725 1.00 91.06 292 LYS A O 1
ATOM 2398 N N . LYS A 1 293 ? -7.918 19.648 18.568 1.00 84.12 293 LYS A N 1
ATOM 2399 C CA . LYS A 1 293 ? -6.633 20.133 18.037 1.00 84.12 293 LYS A CA 1
ATOM 2400 C C . LYS A 1 293 ? -6.679 21.571 17.522 1.00 84.12 293 LYS A C 1
ATOM 2402 O O . LYS A 1 293 ? -5.616 22.137 17.274 1.00 84.12 293 LYS A O 1
ATOM 2407 N N . LYS A 1 294 ? -7.881 22.099 17.289 1.00 71.19 294 LYS A N 1
ATOM 2408 C CA . LYS A 1 294 ? -8.122 23.481 16.863 1.00 71.19 294 LYS A CA 1
ATOM 2409 C C . LYS A 1 294 ? -8.240 24.383 18.081 1.00 71.19 294 LYS A C 1
ATOM 2411 O O . LYS A 1 294 ? -7.767 25.531 17.969 1.00 71.19 294 LYS A O 1
#

Nearest PDB structures (foldseek):
  5cwn-assembly1_A  TM=6.105E-01  e=3.451E-01  synthetic construct
  5kp0-assembly1_A  TM=6.161E-01  e=5.381E-01  Salmonella enterica subsp. enterica serovar Typhimurium str. LT2
  5krw-assembly1_A  TM=5.303E-01  e=2.411E+00  Salmonella enterica subsp. enterica serovar Typhimurium str. LT2
  7rdr-assembly1_A  TM=4.480E-01  e=7.321E+00  unidentified

Solvent-accessible surface area (backbone atoms only — not comparable to full-atom values): 16075 Å² total; per-residue (Å²): 111,70,66,49,52,54,54,49,53,54,37,56,50,37,51,54,52,30,56,52,26,51,73,71,66,37,57,64,70,21,49,59,36,50,51,55,34,48,59,49,46,55,54,46,59,75,63,47,69,61,71,70,41,47,51,53,49,50,53,52,52,54,50,52,54,52,50,51,51,54,47,32,52,52,52,42,52,47,37,71,63,51,92,37,85,15,21,34,37,36,61,44,71,59,44,81,42,74,19,41,16,57,44,48,70,70,40,46,52,52,38,41,77,69,64,35,65,64,72,64,33,93,83,49,51,54,85,78,60,62,65,83,52,47,96,92,48,63,69,49,52,55,20,35,25,65,64,62,29,33,46,61,49,45,67,49,76,60,84,91,48,74,44,59,29,74,55,87,53,58,42,63,83,26,41,37,36,36,28,31,50,54,91,94,52,55,75,68,58,20,28,40,45,29,34,27,31,23,62,41,67,49,75,47,100,89,45,36,20,34,41,34,25,32,74,93,68,31,45,78,43,63,52,89,84,44,86,44,47,47,59,84,51,53,64,43,76,95,39,70,84,51,76,74,80,67,83,53,48,59,37,56,33,45,71,66,38,51,38,48,46,42,48,51,50,36,51,52,30,54,76,67,74,44,91,40,66,69,46,52,53,53,38,52,53,43,53,55,55,54,59,75,74,111

Mean predicted aligned error: 5.16 Å